Protein AF-A0A924IEL4-F1 (afdb_monomer_lite)

Foldseek 3Di:
DPPPVVVVVVVVVVVVVVVVVCVVPPDDDDDDDDDDDDDDDDDDDDDDPPDDDDDDDDDDDDDDDDDDDPDPDPPDPVNVVVVLVVLVVVLLVVLCVLLDPVCSVVLVVLVVVLVVQLVVLVVVVVVVCCVVPNPPDDDDCDVVSVVSNVVSLVVSLVVSCVNRPDVSSVVSVVVLVVSQVVCVVVVNNVRHDDD

Structure (mmCIF, N/CA/C/O backbone):
data_AF-A0A924IEL4-F1
#
_entry.id   AF-A0A924IEL4-F1
#
loop_
_atom_site.group_PDB
_atom_site.id
_atom_site.type_symbol
_atom_site.label_atom_id
_atom_site.label_alt_id
_atom_site.label_comp_id
_atom_site.label_asym_id
_atom_site.label_entity_id
_atom_site.label_seq_id
_atom_site.pdbx_PDB_ins_code
_atom_site.Cartn_x
_atom_site.Cartn_y
_atom_site.Cartn_z
_atom_site.occupancy
_atom_site.B_iso_or_equiv
_atom_site.auth_seq_id
_atom_site.auth_comp_id
_atom_site.auth_asym_id
_atom_site.auth_atom_id
_atom_site.pdbx_PDB_model_num
ATOM 1 N N . MET A 1 1 ? -28.650 52.895 16.228 1.00 55.94 1 MET A N 1
ATOM 2 C CA . MET A 1 1 ? -27.963 51.580 16.302 1.00 55.94 1 MET A CA 1
ATOM 3 C C . MET A 1 1 ? -26.711 51.435 15.409 1.00 55.94 1 MET A C 1
ATOM 5 O O . MET A 1 1 ? -26.191 50.336 15.318 1.00 55.94 1 MET A O 1
ATOM 9 N N . LYS A 1 2 ? -26.145 52.497 14.800 1.00 55.94 2 LYS A N 1
ATOM 10 C CA . LYS A 1 2 ? -25.011 52.369 13.846 1.00 55.94 2 LYS A CA 1
ATOM 11 C C . LYS A 1 2 ? -23.597 52.554 14.439 1.00 55.94 2 LYS A C 1
ATOM 13 O O . LYS A 1 2 ? -22.618 52.339 13.743 1.00 55.94 2 LYS A O 1
ATOM 18 N N . LYS A 1 3 ? -23.463 52.913 15.724 1.00 59.25 3 LYS A N 1
ATOM 19 C CA . LYS A 1 3 ? -22.158 53.240 16.346 1.00 59.25 3 LYS A CA 1
ATOM 20 C C . LYS A 1 3 ? -21.390 52.035 16.925 1.00 59.25 3 LYS A C 1
ATOM 22 O O . LYS A 1 3 ? -20.250 52.199 17.332 1.00 59.25 3 LYS A O 1
ATOM 27 N N . LYS A 1 4 ? -21.989 50.833 16.957 1.00 67.56 4 LYS A N 1
ATOM 28 C CA . LYS A 1 4 ? -21.369 49.618 17.535 1.00 67.56 4 LYS A CA 1
ATOM 29 C C . LYS A 1 4 ? -20.690 48.694 16.510 1.00 67.56 4 LYS A C 1
ATOM 31 O O . LYS A 1 4 ? -20.032 47.747 16.913 1.00 67.56 4 LYS A O 1
ATOM 36 N N . VAL A 1 5 ? -20.824 48.966 15.208 1.00 76.44 5 VAL A N 1
ATOM 37 C CA . VAL A 1 5 ? -20.253 48.117 14.138 1.00 76.44 5 VAL A CA 1
ATOM 38 C C . VAL A 1 5 ? -18.801 48.497 13.820 1.00 76.44 5 VAL A C 1
ATOM 40 O O . VAL A 1 5 ? -17.991 47.639 13.482 1.00 76.44 5 VAL A O 1
ATOM 43 N N . LEU A 1 6 ? -18.446 49.772 14.008 1.00 75.31 6 LEU A N 1
ATOM 44 C CA . LEU A 1 6 ? -17.105 50.295 13.747 1.00 75.31 6 LEU A CA 1
ATOM 45 C C . LEU A 1 6 ? -15.973 49.561 14.505 1.00 75.31 6 LEU A C 1
ATOM 47 O O . LEU A 1 6 ? -14.989 49.218 13.854 1.00 75.31 6 LEU A O 1
ATOM 51 N N . PRO A 1 7 ? -16.078 49.243 15.815 1.00 81.50 7 PRO A N 1
ATOM 52 C CA . PRO A 1 7 ? -14.989 48.550 16.512 1.00 81.50 7 PRO A CA 1
ATOM 53 C C . PRO A 1 7 ? -14.772 47.110 16.022 1.00 81.50 7 PRO A C 1
ATOM 55 O O . PRO A 1 7 ? -13.643 46.634 16.024 1.00 81.50 7 PRO A O 1
ATOM 58 N N . ILE A 1 8 ? -15.820 46.426 15.550 1.00 81.31 8 ILE A N 1
ATOM 59 C CA . ILE A 1 8 ? -15.722 45.037 15.069 1.00 81.31 8 ILE A CA 1
ATOM 60 C C . ILE A 1 8 ? -14.938 44.980 13.753 1.00 81.31 8 ILE A C 1
ATOM 62 O O . ILE A 1 8 ? -14.077 44.122 13.574 1.00 81.31 8 ILE A O 1
ATOM 66 N N . ILE A 1 9 ? -15.186 45.935 12.854 1.00 85.00 9 ILE A N 1
ATOM 67 C CA . ILE A 1 9 ? -14.489 46.025 11.567 1.00 85.00 9 ILE A CA 1
ATOM 68 C C . ILE A 1 9 ? -12.989 46.285 11.780 1.00 85.00 9 ILE A C 1
ATOM 70 O O . ILE A 1 9 ? -12.161 45.648 11.133 1.00 85.00 9 ILE A O 1
ATOM 74 N N . VAL A 1 10 ? -12.625 47.148 12.734 1.00 86.50 10 VAL A N 1
ATOM 75 C CA . VAL A 1 10 ? -11.215 47.453 13.045 1.00 86.50 10 VAL A CA 1
ATOM 76 C C . VAL A 1 10 ? -10.459 46.212 13.536 1.00 86.50 10 VAL A C 1
ATOM 78 O O . VAL A 1 10 ? -9.336 45.971 13.096 1.00 86.50 10 VAL A O 1
ATOM 81 N N . VAL A 1 11 ? -11.078 45.381 14.383 1.00 87.06 11 VAL A N 1
ATOM 82 C CA . VAL A 1 11 ? -10.454 44.139 14.877 1.00 87.06 11 VAL A CA 1
ATOM 83 C C . VAL A 1 11 ? -10.214 43.140 13.740 1.00 87.06 11 VAL A C 1
ATOM 85 O O . VAL A 1 11 ? -9.149 42.524 13.676 1.00 87.06 11 VAL A O 1
ATOM 88 N N . ILE A 1 12 ? -11.155 43.028 12.797 1.00 87.44 12 ILE A N 1
ATOM 89 C CA . ILE A 1 12 ? -11.004 42.154 11.626 1.00 87.44 12 ILE A CA 1
ATOM 90 C C . ILE A 1 12 ? -9.828 42.625 10.759 1.00 87.44 12 ILE A C 1
ATOM 92 O O . ILE A 1 12 ? -8.949 41.821 10.449 1.00 87.44 12 ILE A O 1
ATOM 96 N N . PHE A 1 13 ? -9.737 43.921 10.443 1.00 87.88 13 PHE A N 1
ATOM 97 C CA . PHE A 1 13 ? -8.623 44.451 9.647 1.00 87.88 13 PHE A CA 1
ATOM 98 C C . PHE A 1 13 ? -7.262 44.287 10.337 1.00 87.88 13 PHE A C 1
ATOM 100 O O . PHE A 1 13 ? -6.288 43.941 9.669 1.00 87.88 13 PHE A O 1
ATOM 107 N N . MET A 1 14 ? -7.188 44.444 11.663 1.00 88.38 14 MET A N 1
ATOM 108 C CA . MET A 1 14 ? -5.947 44.202 12.410 1.00 88.38 14 MET A CA 1
ATOM 109 C C . MET A 1 14 ? -5.525 42.726 12.374 1.00 88.38 14 MET A C 1
ATOM 111 O O . MET A 1 14 ? -4.344 42.432 12.196 1.00 88.38 14 MET A O 1
ATOM 115 N N . SER A 1 15 ? -6.477 41.790 12.469 1.00 84.19 15 SER A N 1
ATOM 116 C CA . SER A 1 15 ? -6.177 40.351 12.405 1.00 84.19 15 SER A CA 1
ATOM 117 C C . SER A 1 15 ? -5.676 39.904 11.025 1.00 84.19 1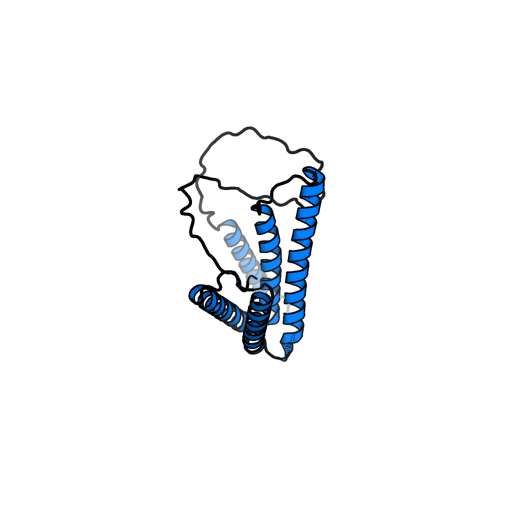5 SER A C 1
ATOM 119 O O . SER A 1 15 ? -4.701 39.155 10.931 1.00 84.19 15 SER A O 1
ATOM 121 N N . VAL A 1 16 ? -6.280 40.422 9.950 1.00 87.56 16 VAL A N 1
ATOM 122 C CA . VAL A 1 16 ? -5.866 40.134 8.569 1.00 87.56 16 VAL A CA 1
ATOM 123 C C . VAL A 1 16 ? -4.510 40.775 8.268 1.00 87.56 16 VAL A C 1
ATOM 125 O O . VAL A 1 16 ? -3.638 40.121 7.697 1.00 87.56 16 VAL A O 1
ATOM 128 N N . GLY A 1 17 ? -4.292 42.017 8.714 1.00 87.88 17 GLY A N 1
ATOM 129 C CA . GLY A 1 17 ? -3.010 42.709 8.564 1.00 87.88 17 GLY A CA 1
ATOM 130 C C . GLY A 1 17 ? -1.859 41.974 9.255 1.00 87.88 17 GLY A C 1
ATOM 131 O O . GLY A 1 17 ? -0.802 41.791 8.653 1.00 87.88 17 GLY A O 1
ATOM 132 N N . TRP A 1 18 ? -2.080 41.469 10.474 1.00 87.94 18 TRP A N 1
ATOM 133 C CA . TRP A 1 18 ? -1.088 40.664 11.195 1.00 87.94 18 TRP A CA 1
ATOM 134 C C . TRP A 1 18 ? -0.749 39.362 10.460 1.00 87.94 18 TRP A C 1
ATOM 136 O O . TRP A 1 18 ? 0.416 38.968 10.384 1.00 87.94 18 TRP A O 1
ATOM 146 N N . PHE A 1 19 ? -1.755 38.694 9.888 1.00 86.81 19 PHE A N 1
ATOM 147 C CA . PHE A 1 19 ? -1.552 37.448 9.150 1.00 86.81 19 PHE A CA 1
ATOM 148 C C . PHE A 1 19 ? -0.729 37.664 7.870 1.00 86.81 19 PHE A C 1
ATOM 150 O O . PHE A 1 19 ? 0.206 36.906 7.608 1.00 86.81 19 PHE A O 1
ATOM 157 N N . ILE A 1 20 ? -1.009 38.736 7.118 1.00 86.94 20 ILE A N 1
ATOM 158 C CA . ILE A 1 20 ? -0.241 39.119 5.920 1.00 86.94 20 ILE A CA 1
ATOM 159 C C . ILE A 1 20 ? 1.187 39.531 6.297 1.00 86.94 20 ILE A C 1
ATOM 161 O O . ILE A 1 20 ? 2.141 39.087 5.660 1.00 86.94 20 ILE A O 1
ATOM 165 N N . TYR A 1 21 ? 1.356 40.324 7.360 1.00 88.75 21 TYR A N 1
ATOM 166 C CA . TYR A 1 21 ? 2.676 40.714 7.855 1.00 88.75 21 TYR A CA 1
ATOM 167 C C . TYR A 1 21 ? 3.530 39.490 8.201 1.00 88.75 21 TYR A C 1
ATOM 169 O O . TYR A 1 21 ? 4.686 39.410 7.782 1.00 88.75 21 TYR A O 1
ATOM 177 N N . ARG A 1 22 ? 2.944 38.500 8.892 1.00 82.06 22 ARG A N 1
ATOM 178 C CA . ARG A 1 22 ? 3.636 37.253 9.235 1.00 82.06 22 ARG A CA 1
ATOM 179 C C . ARG A 1 22 ? 3.982 36.428 7.998 1.00 82.06 22 ARG A C 1
ATOM 181 O O . ARG A 1 22 ? 5.072 35.877 7.960 1.00 82.06 22 ARG A O 1
ATOM 188 N N . ALA A 1 23 ? 3.099 36.359 7.002 1.00 76.50 23 ALA A N 1
ATOM 189 C CA . ALA A 1 23 ? 3.367 35.644 5.754 1.00 76.50 23 ALA A CA 1
ATOM 190 C C . ALA A 1 23 ? 4.514 36.277 4.944 1.00 76.50 23 ALA A C 1
ATOM 192 O O . ALA A 1 23 ? 5.274 35.556 4.306 1.00 76.50 23 ALA A O 1
ATOM 193 N N . LEU A 1 24 ? 4.665 37.604 5.003 1.00 80.94 24 LEU A N 1
ATOM 194 C CA . LEU A 1 24 ? 5.725 38.336 4.300 1.00 80.94 24 LEU A CA 1
ATOM 195 C C . LEU A 1 24 ? 7.068 38.362 5.049 1.00 80.94 24 LEU A C 1
ATOM 197 O O . LEU A 1 24 ? 8.098 38.552 4.413 1.00 80.94 24 LEU A O 1
ATOM 201 N N . HIS A 1 25 ? 7.071 38.177 6.374 1.00 74.12 25 HIS A N 1
ATOM 202 C CA . HIS A 1 25 ? 8.277 38.265 7.213 1.00 74.12 25 HIS A CA 1
ATOM 203 C C . HIS A 1 25 ? 8.712 36.920 7.811 1.00 74.12 25 HIS A C 1
ATOM 205 O O . HIS A 1 25 ? 9.452 36.905 8.795 1.00 74.12 25 HIS A O 1
ATOM 211 N N . VAL A 1 26 ? 8.285 35.781 7.247 1.00 61.81 26 VAL A N 1
ATOM 212 C CA . VAL A 1 26 ? 8.943 34.503 7.561 1.00 61.81 26 VAL A CA 1
ATOM 213 C C . VAL A 1 26 ? 10.358 34.565 6.974 1.00 61.81 26 VAL A C 1
ATOM 215 O O . VAL A 1 26 ? 10.483 34.681 5.755 1.00 61.81 26 VAL A O 1
ATOM 218 N N . PRO A 1 27 ? 11.427 34.521 7.790 1.00 48.44 27 PRO A N 1
ATOM 219 C CA . PRO A 1 27 ? 12.784 34.523 7.270 1.00 48.44 27 PRO A CA 1
ATOM 220 C C . PRO A 1 27 ? 13.011 33.233 6.486 1.00 48.44 27 PRO A C 1
ATOM 222 O O . PRO A 1 27 ? 12.998 32.136 7.044 1.00 48.44 27 PRO A O 1
ATOM 225 N N . THR A 1 28 ? 13.199 33.374 5.178 1.00 49.91 28 THR A N 1
ATOM 226 C CA . THR A 1 28 ? 13.689 32.307 4.313 1.00 49.91 28 THR A CA 1
ATOM 227 C C . THR A 1 28 ? 15.111 31.988 4.756 1.00 49.91 28 THR A C 1
ATOM 229 O O . THR A 1 28 ? 16.041 32.762 4.523 1.00 49.91 28 THR A O 1
ATOM 232 N N . GLU A 1 29 ? 15.269 30.875 5.461 1.00 42.22 29 GLU A N 1
ATOM 233 C CA . GLU A 1 29 ? 16.570 30.321 5.800 1.00 42.22 29 GLU A CA 1
ATOM 234 C C . GLU A 1 29 ? 17.313 30.035 4.488 1.00 42.22 29 GLU A C 1
ATOM 236 O O . GLU A 1 29 ? 16.869 29.249 3.648 1.00 42.22 29 GLU A O 1
ATOM 241 N N . LYS A 1 30 ? 18.396 30.784 4.260 1.00 37.50 30 LYS A N 1
ATOM 242 C CA . LYS A 1 30 ? 19.236 30.674 3.070 1.00 37.50 30 LYS A CA 1
ATOM 243 C C . LYS A 1 30 ? 19.946 29.325 3.095 1.00 37.50 30 LYS A C 1
ATOM 245 O O . LYS A 1 30 ? 20.868 29.138 3.885 1.00 37.50 30 LYS A O 1
ATOM 250 N N . VAL A 1 31 ? 19.568 28.423 2.195 1.00 34.94 31 VAL A N 1
ATOM 251 C CA . VAL A 1 31 ? 20.437 27.309 1.809 1.00 34.94 31 VAL A CA 1
ATOM 252 C C . VAL A 1 31 ? 21.349 27.805 0.692 1.00 34.94 31 VAL A C 1
ATOM 254 O O . VAL A 1 31 ? 20.903 28.374 -0.301 1.00 34.94 31 VAL A O 1
ATOM 257 N N . VAL A 1 32 ? 22.638 27.654 0.959 1.00 32.59 32 VAL A N 1
ATOM 258 C CA . VAL A 1 32 ? 23.802 28.154 0.231 1.00 32.59 32 VAL A CA 1
ATOM 259 C C . VAL A 1 32 ? 23.862 27.604 -1.199 1.00 32.59 32 VAL A C 1
ATOM 261 O O . VAL A 1 32 ? 23.758 26.399 -1.412 1.00 32.59 32 VAL A O 1
ATOM 264 N N . GLU A 1 33 ? 24.062 28.511 -2.159 1.00 39.19 33 GLU A N 1
ATOM 265 C CA . GLU A 1 33 ? 24.515 28.227 -3.523 1.00 39.19 33 GLU A CA 1
ATOM 266 C C . GLU A 1 33 ? 25.881 27.532 -3.501 1.00 39.19 33 GLU A C 1
ATOM 268 O O . GLU A 1 33 ? 26.811 27.966 -2.821 1.00 39.19 33 GLU A O 1
ATOM 273 N N . THR A 1 34 ? 26.045 26.491 -4.311 1.00 28.39 34 THR A N 1
ATOM 274 C CA . THR A 1 34 ? 27.363 26.150 -4.845 1.00 28.39 34 THR A CA 1
ATOM 275 C C . THR A 1 34 ? 27.237 25.994 -6.350 1.00 28.39 34 THR A C 1
ATOM 277 O O . THR A 1 34 ? 26.428 25.224 -6.862 1.00 28.39 34 THR A O 1
ATOM 280 N N . ASP A 1 35 ? 28.022 26.837 -6.998 1.00 34.62 35 ASP A N 1
ATOM 281 C CA . ASP A 1 35 ? 28.204 27.089 -8.414 1.00 34.62 35 ASP A CA 1
ATOM 282 C C . ASP A 1 35 ? 28.683 25.838 -9.172 1.00 34.62 35 ASP A C 1
ATOM 284 O O . ASP A 1 35 ? 29.555 25.120 -8.676 1.00 34.62 35 ASP A O 1
ATOM 288 N N . SER A 1 36 ? 28.144 25.584 -10.369 1.00 31.62 36 SER A N 1
ATOM 289 C CA . SER A 1 36 ? 28.873 24.963 -11.489 1.00 31.62 36 SER A CA 1
ATOM 290 C C . SER A 1 36 ? 28.003 24.888 -12.740 1.00 31.62 36 SER A C 1
ATOM 292 O O . SER A 1 36 ? 27.108 24.055 -12.890 1.00 31.62 36 SER A O 1
ATOM 294 N N . ASP A 1 37 ? 28.342 25.799 -13.638 1.00 39.97 37 ASP A N 1
ATOM 295 C CA . ASP A 1 37 ? 28.128 25.823 -15.076 1.00 39.97 37 ASP A CA 1
ATOM 296 C C . ASP A 1 37 ? 27.979 24.425 -15.724 1.00 39.97 37 ASP A C 1
ATOM 298 O O . ASP A 1 37 ? 28.875 23.579 -15.672 1.00 39.97 37 ASP A O 1
ATOM 302 N N . SER A 1 38 ? 26.838 24.172 -16.372 1.00 30.62 38 SER A N 1
ATOM 303 C CA . SER A 1 38 ? 26.634 22.996 -17.224 1.00 30.62 38 SER A CA 1
ATOM 304 C C . SER A 1 38 ? 25.579 23.286 -18.290 1.00 30.62 38 SER A C 1
ATOM 306 O O . SER A 1 38 ? 24.381 23.406 -18.030 1.00 30.62 38 SER A O 1
ATOM 308 N N . LYS A 1 39 ? 26.074 23.361 -19.522 1.00 30.38 39 LYS A N 1
ATOM 309 C CA . LYS A 1 39 ? 25.377 23.577 -20.790 1.00 30.38 39 LYS A CA 1
ATOM 310 C C . LYS A 1 39 ? 24.069 22.776 -20.902 1.00 30.38 39 LYS A C 1
ATOM 312 O O . LYS A 1 39 ? 24.060 21.548 -20.869 1.00 30.38 39 LYS A O 1
ATOM 317 N N . VAL A 1 40 ? 22.977 23.512 -21.096 1.00 26.61 40 VAL A N 1
ATOM 318 C CA . VAL A 1 40 ? 21.610 23.026 -21.328 1.00 26.61 40 VAL A CA 1
ATOM 319 C C . VAL A 1 40 ? 21.563 22.099 -22.548 1.00 26.61 40 VAL A C 1
ATOM 321 O O . VAL A 1 40 ? 21.834 22.529 -23.669 1.00 26.61 40 VAL A O 1
ATOM 324 N N . ILE A 1 41 ? 21.172 20.839 -22.341 1.00 33.28 41 ILE A N 1
ATOM 325 C CA . ILE A 1 41 ? 20.698 19.950 -23.409 1.00 33.28 41 ILE A CA 1
ATOM 326 C C . ILE A 1 41 ? 19.170 19.996 -23.380 1.00 33.28 41 ILE A C 1
ATOM 328 O O . ILE A 1 41 ? 18.526 19.450 -22.485 1.00 33.28 41 ILE A O 1
ATOM 332 N N . THR A 1 42 ? 18.586 20.689 -24.353 1.00 28.45 42 THR A N 1
ATOM 333 C CA . THR A 1 42 ? 17.142 20.741 -24.594 1.00 28.45 42 THR A CA 1
ATOM 334 C C . THR A 1 42 ? 16.644 19.367 -25.044 1.00 28.45 42 THR A C 1
ATOM 336 O O . THR A 1 42 ? 17.160 18.800 -26.006 1.00 28.45 42 THR A O 1
ATOM 339 N N . PHE A 1 43 ? 15.635 18.828 -24.356 1.00 34.53 43 PHE A N 1
ATOM 340 C CA . PHE A 1 43 ? 15.017 17.546 -24.701 1.00 34.53 43 PHE A CA 1
ATOM 341 C C . PHE A 1 43 ? 13.943 17.710 -25.788 1.00 34.53 43 PHE A C 1
ATOM 343 O O . PHE A 1 43 ? 13.085 18.590 -25.710 1.00 34.53 43 PHE A O 1
ATOM 350 N N . ASP A 1 44 ? 14.008 16.827 -26.784 1.00 34.66 44 ASP A N 1
ATOM 351 C CA . ASP A 1 44 ? 13.146 16.752 -27.966 1.00 34.66 44 ASP A CA 1
ATOM 352 C C . ASP A 1 44 ? 11.676 16.429 -27.612 1.00 34.66 44 ASP A C 1
ATOM 354 O O . ASP A 1 44 ? 11.371 15.650 -26.703 1.00 34.66 44 ASP A O 1
ATOM 358 N N . SER A 1 45 ? 10.736 17.039 -28.336 1.00 36.66 45 SER A N 1
ATOM 359 C CA . SER A 1 45 ? 9.333 17.241 -27.942 1.00 36.66 45 SER A CA 1
ATOM 360 C C . SER A 1 45 ? 8.405 16.034 -28.165 1.00 36.66 45 SER A C 1
ATOM 362 O O . SER A 1 45 ? 7.193 16.210 -28.315 1.00 36.66 45 SER A O 1
ATOM 364 N N . LYS A 1 46 ? 8.933 14.808 -28.226 1.00 43.12 46 LYS A N 1
ATOM 365 C CA . LYS A 1 46 ? 8.185 13.613 -28.668 1.00 43.12 46 LYS A CA 1
ATOM 366 C C . LYS A 1 46 ? 8.015 12.531 -27.592 1.00 43.12 46 LYS A C 1
ATOM 368 O O . LYS A 1 46 ? 8.023 11.345 -27.904 1.00 43.12 46 LYS A O 1
ATOM 373 N N . LEU A 1 47 ? 7.833 12.917 -26.329 1.00 43.81 47 LEU A N 1
ATOM 374 C CA . LEU A 1 47 ? 7.376 12.000 -25.275 1.00 43.81 47 LEU A CA 1
ATOM 375 C C . LEU A 1 47 ? 5.852 12.096 -25.085 1.00 43.81 47 LEU A C 1
ATOM 377 O O . LEU A 1 47 ? 5.318 13.209 -25.060 1.00 43.81 47 LEU A O 1
ATOM 381 N N . PRO A 1 48 ? 5.141 10.964 -24.915 1.00 44.38 48 PRO A N 1
ATOM 382 C CA . PRO A 1 48 ? 3.716 10.974 -24.617 1.00 44.38 48 PRO A CA 1
ATOM 383 C C . PRO A 1 48 ? 3.426 11.627 -23.245 1.00 44.38 48 PRO A C 1
ATOM 385 O O . PRO A 1 48 ? 4.257 11.553 -22.336 1.00 44.38 48 PRO A O 1
ATOM 388 N N . PRO A 1 49 ? 2.249 12.258 -23.059 1.00 42.38 49 PRO A N 1
ATOM 389 C CA . PRO A 1 49 ? 1.961 13.141 -21.917 1.00 42.38 49 PRO A CA 1
ATOM 390 C C . PRO A 1 49 ? 2.013 12.510 -20.510 1.00 42.38 49 PRO A C 1
ATOM 392 O O . PRO A 1 49 ? 2.010 13.245 -19.528 1.00 42.38 49 PRO A O 1
ATOM 395 N N . SER A 1 50 ? 2.068 11.180 -20.379 1.00 45.12 50 SER A N 1
ATOM 396 C CA . SER A 1 50 ? 1.968 10.445 -19.104 1.00 45.12 50 SER A CA 1
ATOM 397 C C . SER A 1 50 ? 3.284 10.281 -18.322 1.00 45.12 50 SER A C 1
ATOM 399 O O . SER A 1 50 ? 3.309 9.572 -17.317 1.00 45.12 50 SER A O 1
ATOM 401 N N . LEU A 1 51 ? 4.379 10.920 -18.753 1.00 41.75 51 LEU A N 1
ATOM 402 C CA . LEU A 1 51 ? 5.726 10.729 -18.183 1.00 41.75 51 LEU A CA 1
ATOM 403 C C . LEU A 1 51 ? 6.498 12.034 -17.904 1.00 41.75 51 LEU A C 1
ATOM 405 O O . LEU A 1 51 ? 7.725 12.039 -17.891 1.00 41.75 51 LEU A O 1
ATOM 409 N N . LYS A 1 52 ? 5.819 13.161 -17.660 1.00 37.25 52 LYS A N 1
ATOM 410 C CA . LYS A 1 52 ? 6.502 14.404 -17.258 1.00 37.25 52 LYS A CA 1
ATOM 411 C C . LYS A 1 52 ? 6.395 14.645 -15.757 1.00 37.25 52 LYS A C 1
ATOM 413 O O . LYS A 1 52 ? 5.438 15.293 -15.354 1.00 37.25 52 LYS A O 1
ATOM 418 N N . ILE A 1 53 ? 7.371 14.217 -14.950 1.00 42.91 53 ILE A N 1
ATOM 419 C CA . ILE A 1 53 ? 7.643 14.862 -13.649 1.00 42.91 53 ILE A CA 1
ATOM 420 C C . ILE A 1 53 ? 9.153 14.922 -13.376 1.00 42.91 53 ILE A C 1
ATOM 422 O O . ILE A 1 53 ? 9.873 13.933 -13.480 1.00 42.91 53 ILE A O 1
ATOM 426 N N . ASN A 1 54 ? 9.574 16.139 -13.029 1.00 37.47 54 ASN A N 1
ATOM 427 C CA . ASN A 1 54 ? 10.910 16.589 -12.660 1.00 37.47 54 ASN A CA 1
ATOM 428 C C . ASN A 1 54 ? 11.483 15.807 -11.468 1.00 37.47 54 ASN A C 1
ATOM 430 O O . ASN A 1 54 ? 10.805 15.652 -10.455 1.00 37.47 54 ASN A O 1
ATOM 434 N N . THR A 1 55 ? 12.752 15.407 -11.555 1.00 36.66 55 THR A N 1
ATOM 435 C CA . THR A 1 55 ? 13.527 14.888 -10.417 1.00 36.66 55 THR A CA 1
ATOM 436 C C . THR A 1 55 ? 14.907 15.553 -10.411 1.00 36.66 55 THR A C 1
ATOM 438 O O . THR A 1 55 ? 15.541 15.585 -11.466 1.00 36.66 55 THR A O 1
ATOM 441 N N . PRO A 1 56 ? 15.411 16.059 -9.271 1.00 35.53 56 PRO A N 1
ATOM 442 C CA . PRO A 1 56 ? 16.844 16.220 -9.057 1.00 35.53 56 PRO A CA 1
ATOM 443 C C . PRO A 1 56 ? 17.458 14.849 -8.734 1.00 35.53 56 PRO A C 1
ATOM 445 O O . PRO A 1 56 ? 17.032 14.177 -7.796 1.00 35.53 56 PRO A O 1
ATOM 448 N N . ALA A 1 57 ? 18.435 14.421 -9.534 1.00 39.53 57 ALA A N 1
ATOM 449 C CA . ALA A 1 57 ? 19.132 13.149 -9.376 1.00 39.53 57 ALA A CA 1
ATOM 450 C C . ALA A 1 57 ? 20.457 13.325 -8.615 1.00 39.53 57 ALA A C 1
ATOM 452 O O . ALA A 1 57 ? 21.214 14.255 -8.880 1.00 39.53 57 ALA A O 1
ATOM 453 N N . SER A 1 58 ? 20.744 12.383 -7.716 1.00 34.09 58 SER A N 1
ATOM 454 C CA . SER A 1 58 ? 22.076 12.109 -7.169 1.00 34.09 58 SER A CA 1
ATOM 455 C C . SER A 1 58 ? 22.539 10.740 -7.682 1.00 34.09 58 SER A C 1
ATOM 457 O O . SER A 1 58 ? 21.727 9.833 -7.863 1.00 34.09 58 SER A O 1
ATOM 459 N N . SER A 1 59 ? 23.833 10.614 -7.965 1.00 41.47 59 SER A N 1
ATOM 460 C CA . SER A 1 59 ? 24.518 9.462 -8.573 1.00 41.47 59 SER A CA 1
ATOM 461 C C . SER A 1 59 ? 26.009 9.505 -8.131 1.00 41.47 59 SER A C 1
ATOM 463 O O . SER A 1 59 ? 26.415 10.523 -7.572 1.00 41.47 59 SER A O 1
ATOM 465 N N . PRO A 1 60 ? 26.901 8.547 -8.471 1.00 55.47 60 PRO A N 1
ATOM 466 C CA . PRO A 1 60 ? 27.032 7.150 -7.999 1.00 55.47 60 PRO A CA 1
ATOM 467 C C . PRO A 1 60 ? 28.495 6.785 -7.591 1.00 55.47 60 PRO A C 1
ATOM 469 O O . PRO A 1 60 ? 29.402 7.530 -7.947 1.00 55.47 60 PRO A O 1
ATOM 472 N N . THR A 1 61 ? 28.793 5.630 -6.948 1.00 37.19 61 THR A N 1
ATOM 473 C CA . THR A 1 61 ? 30.118 4.910 -7.033 1.00 37.19 61 THR A CA 1
ATOM 474 C C . THR A 1 61 ? 30.128 3.494 -6.358 1.00 37.19 61 THR A C 1
ATOM 476 O O . THR A 1 61 ? 29.113 3.148 -5.761 1.00 37.19 61 THR A O 1
ATOM 479 N N . PRO A 1 62 ? 31.158 2.603 -6.501 1.00 46.53 62 PRO A N 1
ATOM 480 C CA . PRO A 1 62 ? 31.001 1.290 -7.158 1.00 46.53 62 PRO A CA 1
ATOM 481 C C . PRO A 1 62 ? 31.493 0.015 -6.396 1.00 46.53 62 PRO A C 1
ATOM 483 O O . PRO A 1 62 ? 32.238 0.075 -5.427 1.00 46.53 62 PRO A O 1
ATOM 486 N N . LYS A 1 63 ? 31.074 -1.144 -6.945 1.00 43.03 63 LYS A N 1
ATOM 487 C CA . LYS A 1 63 ? 31.485 -2.576 -6.838 1.00 43.03 63 LYS A CA 1
ATOM 488 C C . LYS A 1 63 ? 32.523 -3.065 -5.795 1.00 43.03 63 LYS A C 1
ATOM 490 O O . LYS A 1 63 ? 33.692 -2.698 -5.845 1.00 43.03 63 LYS A O 1
ATOM 495 N N . ALA A 1 64 ? 32.128 -4.121 -5.066 1.00 35.34 64 ALA A N 1
ATOM 496 C CA . ALA A 1 64 ? 32.983 -5.148 -4.443 1.00 35.34 64 ALA A CA 1
ATOM 497 C C . ALA A 1 64 ? 32.518 -6.568 -4.886 1.00 35.34 64 ALA A C 1
ATOM 499 O O . ALA A 1 64 ? 31.370 -6.700 -5.316 1.00 35.34 64 ALA A O 1
ATOM 500 N N . PRO A 1 65 ? 33.380 -7.608 -4.868 1.00 45.59 65 PRO A N 1
ATOM 501 C CA . PRO A 1 65 ? 33.174 -8.844 -5.627 1.00 45.59 65 PRO A CA 1
ATOM 502 C C . PRO A 1 65 ? 32.216 -9.841 -4.961 1.00 45.59 65 PRO A C 1
ATOM 504 O O . PRO A 1 65 ? 32.242 -10.045 -3.750 1.00 45.59 65 PRO A O 1
ATOM 507 N N . GLU A 1 66 ? 31.400 -10.485 -5.798 1.00 44.28 66 GLU A N 1
ATOM 508 C CA . GLU A 1 66 ? 30.384 -11.477 -5.443 1.00 44.28 66 GLU A CA 1
ATOM 509 C C . GLU A 1 66 ? 30.992 -12.788 -4.923 1.00 44.28 66 GLU A C 1
ATOM 511 O O . GLU A 1 66 ? 31.640 -13.545 -5.652 1.00 44.28 66 GLU A O 1
ATOM 516 N N . GLU A 1 67 ? 30.704 -13.096 -3.662 1.00 36.25 67 GLU A N 1
ATOM 517 C CA . GLU A 1 67 ? 30.896 -14.418 -3.081 1.00 36.25 67 GLU A CA 1
ATOM 518 C C . GLU A 1 67 ? 29.702 -15.304 -3.486 1.00 36.25 67 GLU A C 1
ATOM 520 O O . GLU A 1 67 ? 28.566 -15.096 -3.053 1.00 36.25 67 GLU A O 1
ATOM 525 N N . LYS A 1 68 ? 29.942 -16.285 -4.367 1.00 42.72 68 LYS A N 1
ATOM 526 C CA . LYS A 1 68 ? 28.929 -17.251 -4.823 1.00 42.72 68 LYS A CA 1
ATOM 527 C C . LYS A 1 68 ? 28.477 -18.147 -3.666 1.00 42.72 68 LYS A C 1
ATOM 529 O O . LYS A 1 68 ? 28.985 -19.254 -3.490 1.00 42.72 68 LYS A O 1
ATOM 534 N N . LYS A 1 69 ? 27.472 -17.704 -2.912 1.00 36.34 69 LYS A N 1
ATOM 535 C CA . LYS A 1 69 ? 26.710 -18.578 -2.016 1.00 36.34 69 L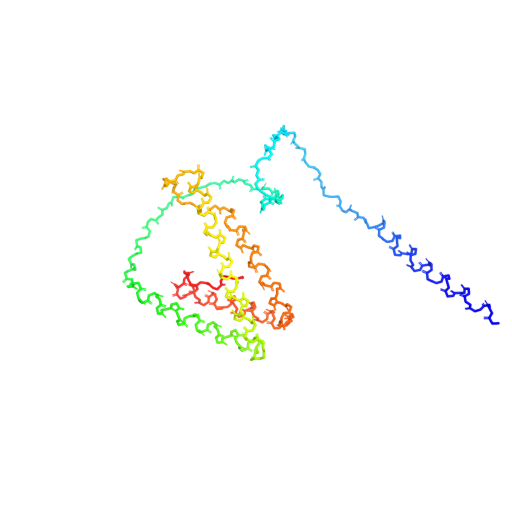YS A CA 1
ATOM 536 C C . LYS A 1 69 ? 25.770 -19.444 -2.847 1.00 36.34 69 LYS A C 1
ATOM 538 O O . LYS A 1 69 ? 24.812 -18.990 -3.464 1.00 36.34 69 LYS A O 1
ATOM 543 N N . ASN A 1 70 ? 26.122 -20.720 -2.892 1.00 38.31 70 ASN A N 1
ATOM 544 C CA . ASN A 1 70 ? 25.407 -21.786 -3.569 1.00 38.31 70 ASN A CA 1
ATOM 545 C C . ASN A 1 70 ? 24.134 -22.128 -2.768 1.00 38.31 70 ASN A C 1
ATOM 547 O O . ASN A 1 70 ? 24.145 -23.031 -1.933 1.00 38.31 70 ASN A O 1
ATOM 551 N N . TYR A 1 71 ? 23.045 -21.384 -2.975 1.00 37.25 71 TYR A N 1
ATOM 552 C CA . TYR A 1 71 ? 21.742 -21.713 -2.394 1.00 37.25 71 TYR A CA 1
ATOM 553 C C . TYR A 1 71 ? 21.078 -22.814 -3.226 1.00 37.25 71 TYR A C 1
ATOM 555 O O . TYR A 1 71 ? 20.362 -22.559 -4.192 1.00 37.25 71 TYR A O 1
ATOM 563 N N . ARG A 1 72 ? 21.309 -24.075 -2.846 1.00 44.88 72 ARG A N 1
ATOM 564 C CA . ARG A 1 72 ? 20.391 -25.159 -3.208 1.00 44.88 72 ARG A CA 1
ATOM 565 C C . ARG A 1 72 ? 19.141 -25.028 -2.342 1.00 44.88 72 ARG A C 1
ATOM 567 O O . ARG A 1 72 ? 19.098 -25.574 -1.248 1.00 44.88 72 ARG A O 1
ATOM 574 N N . ILE A 1 73 ? 18.121 -24.356 -2.860 1.00 43.69 73 ILE A N 1
ATOM 575 C CA . ILE A 1 73 ? 16.744 -24.518 -2.392 1.00 43.69 73 ILE A CA 1
ATOM 576 C C . ILE A 1 73 ? 15.963 -25.063 -3.588 1.00 43.69 73 ILE A C 1
ATOM 578 O O . ILE A 1 73 ? 15.515 -24.317 -4.452 1.00 43.69 73 ILE A O 1
ATOM 582 N N . ARG A 1 74 ? 15.878 -26.395 -3.698 1.00 45.28 74 ARG A N 1
ATOM 583 C CA . ARG A 1 74 ? 14.837 -27.047 -4.508 1.00 45.28 74 ARG A CA 1
ATOM 584 C C . ARG A 1 74 ? 13.614 -27.206 -3.610 1.00 45.28 74 ARG A C 1
ATOM 586 O O . ARG A 1 74 ? 13.266 -28.318 -3.241 1.00 45.28 74 ARG A O 1
ATOM 593 N N . GLU A 1 75 ? 13.018 -26.089 -3.222 1.00 53.94 75 GLU A N 1
ATOM 594 C CA . GLU A 1 75 ? 11.592 -26.105 -2.913 1.00 53.94 75 GLU A CA 1
ATOM 595 C C . GLU A 1 75 ? 10.881 -26.322 -4.246 1.00 53.94 75 GLU A C 1
ATOM 597 O O . GLU A 1 75 ? 11.241 -25.732 -5.274 1.00 53.94 75 GLU A O 1
ATOM 602 N N . THR A 1 76 ? 9.929 -27.241 -4.266 1.00 60.09 76 THR A N 1
ATOM 603 C CA . THR A 1 76 ? 9.060 -27.372 -5.432 1.00 60.09 76 THR A CA 1
ATOM 604 C C . THR A 1 76 ? 8.210 -26.102 -5.534 1.00 60.09 76 THR A C 1
ATOM 606 O O . THR A 1 76 ? 7.867 -25.496 -4.521 1.00 60.09 76 THR A O 1
ATOM 609 N N . LYS A 1 77 ? 7.901 -25.639 -6.755 1.00 63.62 77 LYS A N 1
ATOM 610 C CA . LYS A 1 77 ? 7.118 -24.401 -6.958 1.00 63.62 77 LYS A CA 1
ATOM 611 C C . LYS A 1 77 ? 5.820 -24.407 -6.140 1.00 63.62 77 LYS A C 1
ATOM 613 O O . LYS A 1 77 ? 5.428 -23.372 -5.618 1.00 63.62 77 LYS A O 1
ATOM 618 N N . ASP A 1 78 ? 5.213 -25.579 -5.991 1.00 68.31 78 ASP A N 1
ATOM 619 C CA . ASP A 1 78 ? 3.960 -25.782 -5.268 1.00 68.31 78 ASP A CA 1
ATOM 620 C C . ASP A 1 78 ? 4.103 -25.508 -3.758 1.00 68.31 78 ASP A C 1
ATOM 622 O O . ASP A 1 78 ? 3.256 -24.833 -3.175 1.00 68.31 78 ASP A O 1
ATOM 626 N N . GLU A 1 79 ? 5.218 -25.908 -3.136 1.00 70.12 79 GLU A N 1
ATOM 627 C CA . GLU A 1 79 ? 5.511 -25.603 -1.724 1.00 70.12 79 GLU A CA 1
ATOM 628 C C . GLU A 1 79 ? 5.690 -24.094 -1.483 1.00 70.12 79 GLU A C 1
ATOM 630 O O . GLU A 1 79 ? 5.298 -23.577 -0.433 1.00 70.12 79 GLU A O 1
ATOM 635 N N . GLN A 1 80 ? 6.232 -23.366 -2.465 1.00 70.31 80 GLN A N 1
ATOM 636 C CA . GLN A 1 80 ? 6.400 -21.910 -2.387 1.00 70.31 80 GLN A CA 1
ATOM 637 C C . GLN A 1 80 ? 5.063 -21.169 -2.490 1.00 70.31 80 GLN A C 1
ATOM 639 O O . GLN A 1 80 ? 4.845 -20.201 -1.757 1.00 70.31 80 GLN A O 1
ATOM 644 N N . PHE A 1 81 ? 4.152 -21.642 -3.347 1.00 75.88 81 PHE A N 1
ATOM 645 C CA . PHE A 1 81 ? 2.801 -21.087 -3.450 1.00 75.88 81 PHE A CA 1
ATOM 646 C C . PHE A 1 81 ? 1.988 -21.338 -2.179 1.00 75.88 81 PHE A C 1
ATOM 648 O O . PHE A 1 81 ? 1.409 -20.400 -1.638 1.00 75.88 81 PHE A O 1
ATOM 655 N N . GLU A 1 82 ? 2.021 -22.552 -1.622 1.00 83.31 82 GLU A N 1
ATOM 656 C CA . GLU A 1 82 ? 1.341 -22.825 -0.352 1.00 83.31 82 GLU A CA 1
ATOM 657 C C . GLU A 1 82 ? 1.891 -21.984 0.806 1.00 83.31 82 GLU A C 1
ATOM 659 O O . GLU A 1 82 ? 1.140 -21.529 1.676 1.00 83.31 82 GLU A O 1
ATOM 664 N N . ALA A 1 83 ? 3.213 -21.799 0.859 1.00 80.62 83 ALA A N 1
ATOM 665 C CA . ALA A 1 83 ? 3.841 -20.954 1.864 1.00 80.62 83 ALA A CA 1
ATOM 666 C C . ALA A 1 83 ? 3.397 -19.491 1.719 1.00 80.62 83 ALA A C 1
ATOM 668 O O . ALA A 1 83 ? 3.125 -18.845 2.733 1.00 80.62 83 ALA A O 1
ATOM 669 N N . PHE A 1 84 ? 3.286 -18.991 0.487 1.00 83.25 84 PHE A N 1
ATOM 670 C CA . PHE A 1 84 ? 2.770 -17.656 0.203 1.00 83.25 84 PHE A CA 1
ATOM 671 C C . PHE A 1 84 ? 1.307 -17.510 0.635 1.00 83.25 84 PHE A C 1
ATOM 673 O O . PHE A 1 84 ? 0.997 -16.595 1.393 1.00 83.25 84 PHE A O 1
ATOM 680 N N . ASP A 1 85 ? 0.431 -18.441 0.257 1.00 86.12 85 ASP A N 1
ATOM 681 C CA . ASP A 1 85 ? -0.999 -18.386 0.588 1.00 86.12 85 ASP A CA 1
ATOM 682 C C . ASP A 1 85 ? -1.247 -18.406 2.101 1.00 86.12 85 ASP A C 1
ATOM 684 O O . ASP A 1 85 ? -2.096 -17.672 2.621 1.00 86.12 85 ASP A O 1
ATOM 688 N N . LYS A 1 86 ? -0.475 -19.214 2.841 1.00 88.19 86 LYS A N 1
ATOM 689 C CA . LYS A 1 86 ? -0.522 -19.247 4.312 1.00 88.19 86 LYS A CA 1
ATOM 690 C C . LYS A 1 86 ? -0.106 -17.905 4.912 1.00 88.19 86 LYS A C 1
ATOM 692 O O . LYS A 1 86 ? -0.742 -17.437 5.858 1.00 88.19 86 LYS A O 1
ATOM 697 N N . LEU A 1 87 ? 0.943 -17.284 4.375 1.00 87.50 87 LEU A N 1
ATOM 698 C CA . LEU A 1 87 ? 1.420 -15.983 4.840 1.00 87.50 87 LEU A CA 1
ATOM 699 C C . LEU A 1 87 ? 0.451 -14.859 4.494 1.00 87.50 87 LEU A C 1
ATOM 701 O O . LEU A 1 87 ? 0.175 -14.025 5.356 1.00 87.50 87 LEU A O 1
ATOM 705 N N . ASP A 1 88 ? -0.115 -14.867 3.290 1.00 89.69 88 ASP A N 1
ATOM 706 C CA . ASP A 1 88 ? -1.101 -13.871 2.893 1.00 89.69 88 ASP A CA 1
ATOM 707 C C . ASP A 1 88 ? -2.360 -13.987 3.751 1.00 89.69 88 ASP A C 1
ATOM 709 O O . ASP A 1 88 ? -2.843 -12.998 4.296 1.00 89.69 88 ASP A O 1
ATOM 713 N N . SER A 1 89 ? -2.829 -15.210 3.999 1.00 92.25 89 SER A N 1
ATOM 714 C CA . SER A 1 89 ? -3.957 -15.461 4.901 1.00 92.25 89 SER A CA 1
ATOM 715 C C . SER A 1 89 ? -3.677 -14.969 6.328 1.00 92.25 89 SER A C 1
ATOM 717 O O . SER A 1 89 ? -4.533 -14.331 6.947 1.00 92.25 89 SER A O 1
ATOM 719 N N . ALA A 1 90 ? -2.470 -15.213 6.851 1.00 92.38 90 ALA A N 1
ATOM 720 C CA . ALA A 1 90 ? -2.060 -14.736 8.171 1.00 92.38 90 ALA A CA 1
ATOM 721 C C . ALA A 1 90 ? -2.003 -13.201 8.240 1.00 92.38 90 ALA A C 1
ATOM 723 O O . ALA A 1 90 ? -2.452 -12.598 9.222 1.00 92.38 90 ALA A O 1
ATOM 724 N N . TRP A 1 91 ? -1.492 -12.560 7.189 1.00 93.88 91 TRP A N 1
ATOM 725 C CA . TRP A 1 91 ? -1.487 -11.108 7.061 1.00 93.88 91 TRP A CA 1
ATOM 726 C C . TRP A 1 91 ? -2.911 -10.544 6.998 1.00 93.88 91 TRP A C 1
ATOM 728 O O . TRP A 1 91 ? -3.254 -9.635 7.754 1.00 93.88 91 TRP A O 1
ATOM 738 N N . LEU A 1 92 ? -3.768 -11.115 6.150 1.00 94.38 92 LEU A N 1
ATOM 739 C CA . LEU A 1 92 ? -5.158 -10.705 5.979 1.00 94.38 92 LEU A CA 1
ATOM 740 C C . LEU A 1 92 ? -5.957 -10.807 7.279 1.00 94.38 92 LEU A C 1
ATOM 742 O O . LEU A 1 92 ? -6.787 -9.931 7.543 1.00 94.38 92 LEU A O 1
ATOM 746 N N . TYR A 1 93 ? -5.680 -11.818 8.105 1.00 94.88 93 TYR A N 1
ATOM 747 C CA . TYR A 1 93 ? -6.255 -11.949 9.440 1.00 94.88 93 TYR A CA 1
ATOM 748 C C . TYR A 1 93 ? -5.833 -10.785 10.355 1.00 94.88 93 TYR A C 1
ATOM 750 O O . TYR A 1 93 ? -6.695 -10.074 10.877 1.00 94.88 93 TYR A O 1
ATOM 758 N N . LYS A 1 94 ? -4.524 -10.514 10.479 1.00 94.56 94 LYS A N 1
ATOM 759 C CA . LYS A 1 94 ? -3.996 -9.388 11.280 1.00 94.56 94 LYS A CA 1
ATOM 760 C C . LYS A 1 94 ? -4.527 -8.039 10.788 1.00 94.56 94 LYS A C 1
ATOM 762 O O . LYS A 1 94 ? -4.916 -7.188 11.586 1.00 94.56 94 LYS A O 1
ATOM 767 N N . ALA A 1 95 ? -4.585 -7.845 9.472 1.00 94.31 95 ALA A N 1
ATOM 768 C CA . ALA A 1 95 ? -5.139 -6.642 8.871 1.00 94.31 95 ALA A CA 1
ATOM 769 C C . ALA A 1 95 ? -6.618 -6.479 9.250 1.00 94.31 95 ALA A C 1
ATOM 771 O O . ALA A 1 95 ? -7.013 -5.407 9.702 1.00 94.31 95 ALA A O 1
ATOM 772 N N . LYS A 1 96 ? -7.430 -7.539 9.158 1.00 96.50 96 LYS A N 1
ATOM 773 C CA . LYS A 1 96 ? -8.857 -7.496 9.514 1.00 96.50 96 LYS A CA 1
ATOM 774 C C . LYS A 1 96 ? -9.097 -7.015 10.944 1.00 96.50 96 LYS A C 1
ATOM 776 O O . LYS A 1 96 ? -9.987 -6.190 11.154 1.00 96.50 96 LYS A O 1
ATOM 781 N N . GLU A 1 97 ? -8.293 -7.473 11.902 1.00 96.69 97 GLU A N 1
ATOM 782 C CA . GLU A 1 97 ? -8.384 -7.047 13.306 1.00 96.69 97 GLU A CA 1
ATOM 783 C C . GLU A 1 97 ? -8.123 -5.544 13.494 1.00 96.69 97 GLU A C 1
ATOM 785 O O . GLU A 1 97 ? -8.723 -4.906 14.359 1.00 96.69 97 GLU A O 1
ATOM 790 N N . ILE A 1 98 ? -7.245 -4.952 12.679 1.00 96.25 98 ILE A N 1
ATOM 791 C CA . ILE A 1 98 ? -6.896 -3.526 12.761 1.00 96.25 98 ILE A CA 1
ATOM 792 C C . ILE A 1 98 ? -7.919 -2.667 12.017 1.00 96.25 98 ILE A C 1
ATOM 794 O O . ILE A 1 98 ? -8.394 -1.657 12.545 1.00 96.25 98 ILE A O 1
ATOM 798 N N . ILE A 1 99 ? -8.249 -3.060 10.784 1.00 95.56 99 ILE A N 1
ATOM 799 C CA . ILE A 1 99 ? -9.164 -2.325 9.908 1.00 95.56 99 ILE A CA 1
ATOM 800 C C . ILE A 1 99 ? -10.565 -2.289 10.536 1.00 95.56 99 ILE A C 1
ATOM 802 O O . ILE A 1 99 ? -11.163 -1.213 10.656 1.00 95.56 99 ILE A O 1
ATOM 806 N N . GLY A 1 100 ? -11.033 -3.433 11.040 1.00 94.94 100 GLY A N 1
ATOM 807 C CA . GLY A 1 100 ? -12.402 -3.638 11.506 1.00 94.94 100 GLY A CA 1
ATOM 808 C C . GLY A 1 100 ? -13.285 -4.249 10.418 1.00 94.94 100 GLY A C 1
ATOM 809 O O . GLY A 1 100 ? -13.065 -4.045 9.222 1.00 94.94 100 GLY A O 1
ATOM 810 N N . ALA A 1 101 ? -14.285 -5.030 10.834 1.00 94.50 101 ALA A N 1
ATOM 811 C CA . ALA A 1 101 ? -15.153 -5.778 9.924 1.00 94.50 101 ALA A CA 1
ATOM 812 C C . ALA A 1 101 ? -15.972 -4.875 8.982 1.00 94.50 101 ALA A C 1
ATOM 814 O O . ALA A 1 101 ? -16.232 -5.260 7.846 1.00 94.50 101 ALA A O 1
ATOM 815 N N . ASP A 1 102 ? -16.321 -3.671 9.435 1.00 95.94 102 ASP A N 1
ATOM 816 C CA . ASP A 1 102 ? -17.079 -2.657 8.697 1.00 95.94 102 ASP A CA 1
ATOM 817 C C . ASP A 1 102 ? -16.335 -2.140 7.456 1.00 95.94 102 ASP A C 1
ATOM 819 O O . ASP A 1 102 ? -16.942 -1.913 6.412 1.00 95.94 102 ASP A O 1
ATOM 823 N N . LYS A 1 103 ? -15.010 -1.988 7.552 1.00 96.06 103 LYS A N 1
ATOM 824 C CA . LYS A 1 103 ? -14.166 -1.409 6.491 1.00 96.06 103 LYS A CA 1
ATOM 825 C C . LYS A 1 103 ? -13.337 -2.441 5.736 1.00 96.06 103 LYS A C 1
ATOM 827 O O . LYS A 1 103 ? -12.661 -2.100 4.766 1.00 96.06 103 LYS A O 1
ATOM 832 N N . TYR A 1 104 ? -13.382 -3.703 6.154 1.00 96.69 104 TYR A N 1
ATOM 833 C CA . TYR A 1 104 ? -12.510 -4.742 5.616 1.00 96.69 104 TYR A CA 1
ATOM 834 C C . TYR A 1 104 ? -12.740 -5.020 4.125 1.00 96.69 104 TYR A C 1
ATOM 836 O O . TYR A 1 104 ? -11.781 -5.195 3.380 1.00 96.69 104 TYR A O 1
ATOM 844 N N . ALA A 1 105 ? -13.992 -4.992 3.661 1.00 97.56 105 ALA A N 1
ATOM 845 C CA . ALA A 1 105 ? -14.297 -5.169 2.240 1.00 97.56 105 ALA A CA 1
ATOM 846 C C . ALA A 1 105 ? -13.662 -4.066 1.371 1.00 97.56 105 ALA A C 1
ATOM 848 O O . ALA A 1 105 ? -13.041 -4.360 0.352 1.00 97.56 105 ALA A O 1
ATOM 849 N N . GLN A 1 106 ? -13.745 -2.808 1.819 1.00 97.12 106 GLN A N 1
ATOM 850 C CA . GLN A 1 106 ? -13.125 -1.669 1.130 1.00 97.12 106 GLN A CA 1
ATOM 851 C C . GLN A 1 106 ? -11.595 -1.768 1.144 1.00 97.12 106 GLN A C 1
ATOM 853 O O . GLN A 1 106 ? -10.946 -1.495 0.138 1.00 97.12 106 GLN A O 1
ATOM 858 N N . TYR A 1 107 ? -11.014 -2.223 2.257 1.00 96.69 107 TYR A N 1
ATOM 859 C CA . TYR A 1 107 ? -9.583 -2.513 2.345 1.00 96.69 107 TYR A CA 1
ATOM 860 C C . TYR A 1 107 ? -9.133 -3.546 1.299 1.00 96.69 107 TYR A C 1
ATOM 862 O O . TYR A 1 107 ? -8.159 -3.303 0.585 1.00 96.69 107 TYR A O 1
ATOM 870 N N . LEU A 1 108 ? -9.852 -4.668 1.167 1.00 96.69 108 LEU A N 1
ATOM 871 C CA . LEU A 1 108 ? -9.528 -5.701 0.178 1.00 96.69 108 LEU A CA 1
ATOM 872 C C . LEU A 1 108 ? -9.611 -5.163 -1.252 1.00 96.69 108 LEU A C 1
ATOM 874 O O . LEU A 1 108 ? -8.731 -5.436 -2.066 1.00 96.69 108 LEU A O 1
ATOM 878 N N . GLU A 1 109 ? -10.631 -4.361 -1.557 1.00 96.88 109 GLU A N 1
ATOM 879 C CA . GLU A 1 109 ? -10.762 -3.724 -2.867 1.00 96.88 109 GLU A CA 1
ATOM 880 C C . GLU A 1 109 ? -9.573 -2.802 -3.169 1.00 96.88 109 GLU A C 1
ATOM 882 O O . GLU A 1 109 ? -8.998 -2.863 -4.258 1.00 96.88 109 GLU A O 1
ATOM 887 N N . MET A 1 110 ? -9.168 -1.980 -2.197 1.00 96.00 110 MET A N 1
ATOM 888 C CA . MET A 1 110 ? -8.025 -1.078 -2.330 1.00 96.00 110 MET A CA 1
ATOM 889 C C . MET A 1 110 ? -6.710 -1.828 -2.529 1.00 96.00 110 MET A C 1
ATOM 891 O O . MET A 1 110 ? -5.925 -1.437 -3.393 1.00 96.00 110 MET A O 1
ATOM 895 N N . ARG A 1 111 ? -6.482 -2.911 -1.776 1.00 94.88 111 ARG A N 1
ATOM 896 C CA . ARG A 1 111 ? -5.306 -3.779 -1.935 1.00 94.88 111 ARG A CA 1
ATOM 897 C C . ARG A 1 111 ? -5.280 -4.405 -3.327 1.00 94.88 111 ARG A C 1
ATOM 899 O O . ARG A 1 111 ? -4.307 -4.249 -4.054 1.00 94.88 111 ARG A O 1
ATOM 906 N N . ASN A 1 112 ? -6.389 -5.009 -3.748 1.00 94.50 112 ASN A N 1
ATOM 907 C CA . ASN A 1 112 ? -6.494 -5.635 -5.065 1.00 94.50 112 ASN A CA 1
ATOM 908 C C . ASN A 1 112 ? -6.317 -4.617 -6.200 1.00 94.50 112 ASN A C 1
ATOM 910 O O . ASN A 1 112 ? -5.726 -4.929 -7.231 1.00 94.50 112 ASN A O 1
ATOM 914 N N . ARG A 1 113 ? -6.811 -3.385 -6.029 1.00 95.50 113 ARG A N 1
ATOM 915 C CA . ARG A 1 113 ? -6.564 -2.293 -6.977 1.00 95.50 113 ARG A CA 1
ATOM 916 C C . ARG A 1 113 ? -5.080 -1.926 -7.033 1.00 95.50 113 ARG A C 1
ATOM 918 O O . ARG A 1 113 ? -4.558 -1.823 -8.137 1.00 95.50 113 ARG A O 1
ATOM 925 N N . ASN A 1 114 ? -4.414 -1.783 -5.886 1.00 94.31 114 ASN A N 1
ATOM 926 C CA . ASN A 1 114 ? -2.976 -1.511 -5.808 1.00 94.31 114 ASN A CA 1
ATOM 927 C C . ASN A 1 114 ? -2.161 -2.577 -6.556 1.00 94.31 114 ASN A C 1
ATOM 929 O O . ASN A 1 114 ? -1.309 -2.245 -7.375 1.00 94.31 114 ASN A O 1
ATOM 933 N N . ASP A 1 115 ? -2.473 -3.856 -6.342 1.00 91.94 115 ASP A N 1
ATOM 934 C CA . ASP A 1 115 ? -1.770 -4.959 -7.001 1.00 91.94 115 ASP A CA 1
ATOM 935 C C . ASP A 1 115 ? -2.020 -4.984 -8.516 1.00 91.94 115 ASP A C 1
ATOM 937 O O . ASP A 1 115 ? -1.077 -5.132 -9.294 1.00 91.94 115 ASP A O 1
ATOM 941 N N . ARG A 1 116 ? -3.259 -4.737 -8.966 1.00 94.12 116 ARG A N 1
ATOM 942 C CA . ARG A 1 116 ? -3.551 -4.583 -10.403 1.00 94.12 116 ARG A CA 1
ATOM 943 C C . ARG A 1 116 ? -2.794 -3.412 -11.026 1.00 94.12 116 ARG A C 1
ATOM 945 O O . ARG A 1 116 ? -2.266 -3.564 -12.123 1.00 94.12 116 ARG A O 1
ATOM 952 N N . GLU A 1 117 ? -2.730 -2.267 -10.348 1.00 93.12 117 GLU A N 1
ATOM 953 C CA . GLU A 1 117 ? -1.998 -1.092 -10.834 1.00 93.12 117 GLU A CA 1
ATOM 954 C C . GLU A 1 117 ? -0.494 -1.375 -10.943 1.00 93.12 117 GLU A C 1
ATOM 956 O O . GLU A 1 117 ? 0.112 -1.011 -11.951 1.00 93.12 117 GLU A O 1
ATOM 961 N N . LYS A 1 118 ? 0.102 -2.076 -9.965 1.00 90.00 118 LYS A N 1
ATOM 962 C CA . LYS A 1 118 ? 1.508 -2.515 -10.029 1.00 90.00 118 LYS A CA 1
ATOM 963 C C . LYS A 1 118 ? 1.749 -3.438 -11.225 1.00 90.00 118 LYS A C 1
ATOM 965 O O . LYS A 1 118 ? 2.659 -3.195 -12.016 1.00 90.00 118 LYS A O 1
ATOM 970 N N . MET A 1 119 ? 0.892 -4.442 -11.414 1.00 90.00 119 MET A N 1
ATOM 971 C CA . MET A 1 119 ? 0.994 -5.378 -12.540 1.00 90.00 119 MET A CA 1
ATOM 972 C C . MET A 1 119 ? 0.807 -4.690 -13.897 1.00 90.00 119 MET A C 1
ATOM 974 O O . MET A 1 119 ? 1.506 -5.008 -14.859 1.00 90.00 119 MET A O 1
ATOM 978 N N . GLN A 1 120 ? -0.107 -3.723 -13.986 1.00 89.00 120 GLN A N 1
ATOM 979 C CA . GLN A 1 120 ? -0.305 -2.938 -15.199 1.00 89.00 120 GLN A CA 1
ATOM 980 C C . GLN A 1 120 ? 0.904 -2.043 -15.485 1.00 89.00 120 GLN A C 1
ATOM 982 O O . GLN A 1 120 ? 1.398 -2.036 -16.610 1.00 89.00 120 GLN A O 1
ATOM 987 N N . ALA A 1 121 ? 1.415 -1.332 -14.479 1.00 87.19 121 ALA A N 1
ATOM 988 C CA . ALA A 1 121 ? 2.612 -0.510 -14.612 1.00 87.19 121 ALA A 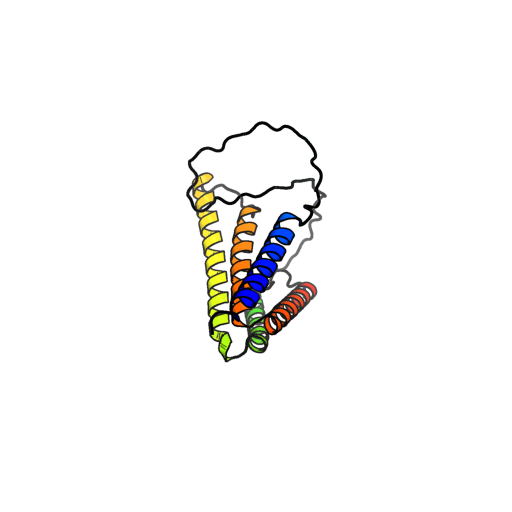CA 1
ATOM 989 C C . ALA A 1 121 ? 3.822 -1.332 -15.073 1.00 87.19 121 ALA A C 1
ATOM 991 O O . ALA A 1 121 ? 4.565 -0.889 -15.950 1.00 87.19 121 ALA A O 1
ATOM 992 N N . TYR A 1 122 ? 3.976 -2.539 -14.527 1.00 85.69 122 TYR A N 1
ATOM 993 C CA . TYR A 1 122 ? 4.984 -3.498 -14.959 1.00 85.69 122 TYR A CA 1
ATOM 994 C C . TYR A 1 122 ? 4.801 -3.880 -16.431 1.00 85.69 122 TYR A C 1
ATOM 996 O O . TYR A 1 122 ? 5.731 -3.757 -17.226 1.00 85.69 122 TYR A O 1
ATOM 1004 N N . LYS A 1 123 ? 3.586 -4.274 -16.830 1.00 86.88 123 LYS A N 1
ATOM 1005 C CA . LYS A 1 123 ? 3.286 -4.643 -18.217 1.00 86.88 123 LYS A CA 1
ATOM 1006 C C . LYS A 1 123 ? 3.573 -3.501 -19.195 1.00 86.88 123 LYS A C 1
ATOM 1008 O O . LYS A 1 123 ? 4.224 -3.725 -20.209 1.00 86.88 123 LYS A O 1
ATOM 1013 N N . GLU A 1 124 ? 3.124 -2.288 -18.887 1.00 86.81 124 GLU A N 1
ATOM 1014 C CA . GLU A 1 124 ? 3.356 -1.103 -19.723 1.00 86.81 124 GLU A CA 1
ATOM 1015 C C . GLU A 1 124 ? 4.847 -0.812 -19.900 1.00 86.81 124 GLU A C 1
ATOM 1017 O O . GLU A 1 124 ? 5.296 -0.491 -21.000 1.00 86.81 124 GLU A O 1
ATOM 1022 N N . TYR A 1 125 ? 5.626 -0.961 -18.828 1.00 83.38 125 TYR A N 1
ATOM 1023 C CA . TYR A 1 125 ? 7.071 -0.791 -18.880 1.00 83.38 125 TYR A CA 1
ATOM 1024 C C . TYR A 1 125 ? 7.741 -1.864 -19.753 1.00 83.38 125 TYR A C 1
ATOM 1026 O O . TYR A 1 125 ? 8.591 -1.547 -20.587 1.00 83.38 125 TYR A O 1
ATOM 1034 N N . HIS A 1 126 ? 7.308 -3.121 -19.637 1.00 81.44 126 HIS A N 1
ATOM 1035 C CA . HIS A 1 126 ? 7.789 -4.209 -20.489 1.00 81.44 126 HIS A CA 1
ATOM 1036 C C . HIS A 1 126 ? 7.451 -3.999 -21.966 1.00 81.44 126 HIS A C 1
ATOM 1038 O O . HIS A 1 126 ? 8.308 -4.203 -22.828 1.00 81.44 126 HIS A O 1
ATOM 1044 N N . ASP A 1 127 ? 6.227 -3.567 -22.261 1.00 85.56 127 ASP A N 1
ATOM 1045 C CA . ASP A 1 127 ? 5.793 -3.266 -23.623 1.00 85.56 127 ASP A CA 1
ATOM 1046 C C . ASP A 1 127 ? 6.614 -2.098 -24.207 1.00 85.56 127 ASP A C 1
ATOM 1048 O O . ASP A 1 127 ? 7.064 -2.175 -25.353 1.00 85.56 127 ASP A O 1
ATOM 1052 N N . TYR A 1 128 ? 6.913 -1.069 -23.402 1.00 83.25 128 TYR A N 1
ATOM 1053 C CA . TYR A 1 128 ? 7.795 0.040 -23.787 1.00 83.25 128 TYR A CA 1
ATOM 1054 C C . TYR A 1 128 ? 9.223 -0.422 -24.113 1.00 83.25 128 TYR A C 1
ATOM 1056 O O . TYR A 1 128 ? 9.770 -0.050 -25.155 1.00 83.25 128 TYR A O 1
ATOM 1064 N N . LEU A 1 129 ? 9.835 -1.243 -23.253 1.00 81.62 129 LEU A N 1
ATOM 1065 C CA . LEU A 1 129 ? 11.183 -1.761 -23.495 1.00 81.62 129 LEU A CA 1
ATOM 1066 C C . LEU A 1 129 ? 11.235 -2.633 -24.748 1.00 81.62 129 LEU A C 1
ATOM 1068 O O . LEU A 1 129 ? 12.151 -2.473 -25.555 1.00 81.62 129 LEU A O 1
ATOM 1072 N N . ARG A 1 130 ? 10.229 -3.491 -24.953 1.00 83.94 130 ARG A N 1
ATOM 1073 C CA . ARG A 1 130 ? 10.121 -4.313 -26.162 1.00 83.94 130 ARG A CA 1
ATOM 1074 C C . ARG A 1 130 ? 10.002 -3.455 -27.416 1.00 83.94 130 ARG A C 1
ATOM 1076 O O . ARG A 1 130 ? 10.688 -3.711 -28.401 1.00 83.94 130 ARG A O 1
ATOM 1083 N N . GLN A 1 131 ? 9.177 -2.411 -27.379 1.00 85.38 131 GLN A N 1
ATOM 1084 C CA . GLN A 1 131 ? 9.025 -1.497 -28.509 1.00 85.38 131 GLN A CA 1
ATOM 1085 C C . GLN A 1 131 ? 10.329 -0.753 -28.832 1.00 85.38 131 GLN A C 1
ATOM 1087 O O . GLN A 1 131 ? 10.634 -0.528 -30.002 1.00 85.38 131 GLN A O 1
ATOM 1092 N N . LYS A 1 132 ? 11.100 -0.365 -27.810 1.00 82.56 132 LYS A N 1
ATOM 1093 C CA . LYS A 1 132 ? 12.304 0.458 -27.975 1.00 82.56 132 LYS A CA 1
ATOM 1094 C C . LYS A 1 132 ? 13.570 -0.343 -28.289 1.00 82.56 132 LYS A C 1
ATOM 1096 O O . LYS A 1 132 ? 14.409 0.137 -29.045 1.00 82.56 132 LYS A O 1
ATOM 1101 N N . TYR A 1 133 ? 13.720 -1.532 -27.709 1.00 81.12 133 TYR A N 1
ATOM 1102 C CA . TYR A 1 133 ? 14.950 -2.333 -27.760 1.00 81.12 133 TYR A CA 1
ATOM 1103 C C . TYR A 1 133 ? 14.758 -3.719 -28.412 1.00 81.12 133 TYR A C 1
ATOM 1105 O O . TYR A 1 133 ? 15.719 -4.482 -28.523 1.00 81.12 133 TYR A O 1
ATOM 1113 N N . GLY A 1 134 ? 13.547 -4.048 -28.879 1.00 82.44 134 GLY A N 1
ATOM 1114 C CA . GLY A 1 134 ? 13.202 -5.347 -29.471 1.00 82.44 134 GLY A CA 1
ATOM 1115 C C . GLY A 1 134 ? 13.022 -6.442 -28.418 1.00 82.44 134 GLY A C 1
ATOM 1116 O O . GLY A 1 134 ? 12.834 -6.151 -27.249 1.00 82.44 134 GLY A O 1
ATOM 1117 N N . ASP A 1 135 ? 13.107 -7.717 -28.799 1.00 78.50 135 ASP A N 1
ATOM 1118 C CA . ASP A 1 135 ? 12.961 -8.840 -27.849 1.00 78.50 135 ASP A CA 1
ATOM 1119 C C . ASP A 1 135 ? 14.274 -9.246 -27.150 1.00 78.50 135 ASP A C 1
ATOM 1121 O O . ASP A 1 135 ? 14.294 -10.176 -26.349 1.00 78.50 135 ASP A O 1
ATOM 1125 N N . LYS A 1 136 ? 15.394 -8.570 -27.451 1.00 71.69 136 LYS A N 1
ATOM 1126 C CA . LYS A 1 136 ? 16.740 -8.944 -26.972 1.00 71.69 136 LYS A CA 1
ATOM 1127 C C . LYS A 1 136 ? 17.235 -8.130 -25.771 1.00 71.69 136 LYS A C 1
ATOM 1129 O O . LYS A 1 136 ? 18.427 -8.170 -25.470 1.00 71.69 136 LYS A O 1
ATOM 1134 N N . PHE A 1 137 ? 16.376 -7.370 -25.093 1.00 65.94 137 PHE A N 1
ATOM 1135 C CA . PHE A 1 137 ? 16.810 -6.622 -23.911 1.00 65.94 137 PHE A CA 1
ATOM 1136 C C . PHE A 1 137 ? 16.969 -7.554 -22.706 1.00 65.94 137 PHE A C 1
ATOM 1138 O O . PHE A 1 137 ? 16.089 -8.353 -22.391 1.00 65.94 137 PHE A O 1
ATOM 1145 N N . SER A 1 138 ? 18.107 -7.438 -22.021 1.00 60.72 138 SER A N 1
ATOM 1146 C CA . SER A 1 138 ? 18.290 -8.045 -20.704 1.00 60.72 138 SER A CA 1
ATOM 1147 C C . SER A 1 138 ? 17.607 -7.168 -19.670 1.00 60.72 138 SER A C 1
ATOM 1149 O O . SER A 1 138 ? 17.788 -5.949 -19.657 1.00 60.72 138 SER A O 1
ATOM 1151 N N . TYR A 1 139 ? 16.827 -7.800 -18.804 1.00 60.12 139 TYR A N 1
ATOM 1152 C CA . TYR A 1 139 ? 16.125 -7.118 -17.736 1.00 60.12 139 TYR A CA 1
ATOM 1153 C C . TYR A 1 139 ? 17.116 -6.564 -16.715 1.00 60.12 139 TYR A C 1
ATOM 1155 O O . TYR A 1 139 ? 17.972 -7.285 -16.205 1.00 60.12 139 TYR A O 1
ATOM 1163 N N . ASN A 1 140 ? 16.968 -5.286 -16.403 1.00 58.06 140 ASN A N 1
ATOM 1164 C CA . ASN A 1 140 ? 17.433 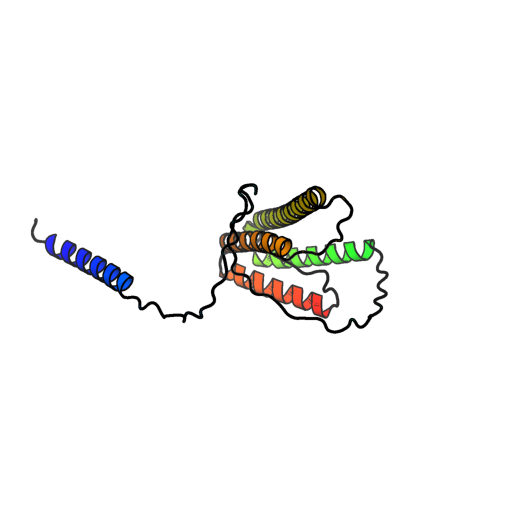-4.727 -15.151 1.00 58.06 140 ASN A CA 1
ATOM 1165 C C . ASN A 1 140 ? 16.250 -3.915 -14.629 1.00 58.06 140 ASN A C 1
ATOM 1167 O O . ASN A 1 140 ? 15.732 -3.092 -15.386 1.00 58.06 140 ASN A O 1
ATOM 1171 N N . ILE A 1 141 ? 15.772 -4.194 -13.412 1.00 56.62 141 ILE A N 1
ATOM 1172 C CA . ILE A 1 141 ? 14.756 -3.357 -12.755 1.00 56.62 141 ILE A CA 1
ATOM 1173 C C . ILE A 1 141 ? 15.376 -1.972 -12.675 1.00 56.62 141 ILE A C 1
ATOM 1175 O O . ILE A 1 141 ? 16.233 -1.729 -11.831 1.00 56.62 141 ILE A O 1
ATOM 1179 N N . THR A 1 142 ? 15.039 -1.095 -13.617 1.00 60.19 142 THR A N 1
ATOM 1180 C CA . THR A 1 142 ? 15.558 0.264 -13.580 1.00 60.19 142 THR A CA 1
ATOM 1181 C C . THR A 1 142 ? 14.898 0.991 -12.422 1.00 60.19 142 THR A C 1
ATOM 1183 O O . THR A 1 142 ? 13.779 0.666 -12.004 1.00 60.19 142 THR A O 1
ATOM 1186 N N . ASP A 1 143 ? 15.570 2.028 -11.940 1.00 59.75 143 ASP A N 1
ATOM 1187 C CA . ASP A 1 143 ? 15.047 2.909 -10.900 1.00 59.75 143 ASP A CA 1
ATOM 1188 C C . ASP A 1 143 ? 13.641 3.443 -11.245 1.00 59.75 143 ASP A C 1
ATOM 1190 O O . ASP A 1 143 ? 12.810 3.606 -10.352 1.00 59.75 143 ASP A O 1
ATOM 1194 N N . ASP A 1 144 ? 13.325 3.608 -12.535 1.00 58.38 144 ASP A N 1
ATOM 1195 C CA . ASP A 1 144 ? 12.023 4.075 -13.032 1.00 58.38 144 ASP A CA 1
ATOM 1196 C C . ASP A 1 144 ? 10.844 3.155 -12.675 1.00 58.38 144 ASP A C 1
ATOM 1198 O O . ASP A 1 144 ? 9.774 3.652 -12.302 1.00 58.38 144 ASP A O 1
ATOM 1202 N N . GLN A 1 145 ? 11.016 1.824 -12.736 1.00 63.47 145 GLN A N 1
ATOM 1203 C CA . GLN A 1 145 ? 9.972 0.885 -12.300 1.00 63.47 145 GLN A CA 1
ATOM 1204 C C . GLN A 1 145 ? 9.714 1.067 -10.798 1.00 63.47 145 GLN A C 1
ATOM 1206 O O . GLN A 1 145 ? 8.560 1.154 -10.370 1.00 63.47 145 GLN A O 1
ATOM 1211 N N . SER A 1 146 ? 10.791 1.240 -10.021 1.00 73.50 146 SER A N 1
ATOM 1212 C CA . SER A 1 146 ? 10.696 1.491 -8.581 1.00 73.50 146 SER A CA 1
ATOM 1213 C C . SER A 1 146 ? 9.946 2.793 -8.274 1.00 73.50 146 SER A C 1
ATOM 1215 O O . SER A 1 146 ? 9.204 2.858 -7.298 1.00 73.50 146 SER A O 1
ATOM 1217 N N . ILE A 1 147 ? 10.096 3.838 -9.098 1.00 79.50 147 ILE A N 1
ATOM 1218 C CA . ILE A 1 147 ? 9.445 5.136 -8.873 1.00 79.50 147 ILE A CA 1
ATOM 1219 C C . ILE A 1 147 ? 7.933 5.033 -9.084 1.00 79.50 147 ILE A C 1
ATOM 1221 O O . ILE A 1 147 ? 7.163 5.508 -8.245 1.00 79.50 147 ILE A O 1
ATOM 1225 N N . ARG A 1 148 ? 7.483 4.408 -10.179 1.00 83.50 148 ARG A N 1
ATOM 1226 C CA . ARG A 1 148 ? 6.043 4.275 -10.455 1.00 83.50 148 ARG A CA 1
ATOM 1227 C C . ARG A 1 148 ? 5.359 3.385 -9.418 1.00 83.50 148 ARG A C 1
ATOM 1229 O O . ARG A 1 148 ? 4.275 3.725 -8.945 1.00 83.50 148 ARG A O 1
ATOM 1236 N N . GLU A 1 149 ? 6.009 2.298 -9.020 1.00 87.75 149 GLU A N 1
ATOM 1237 C CA . GLU A 1 149 ? 5.525 1.436 -7.944 1.00 87.75 149 GLU A CA 1
ATOM 1238 C C . GLU A 1 149 ? 5.423 2.184 -6.609 1.00 87.75 149 GLU A C 1
ATOM 1240 O O . GLU A 1 149 ? 4.370 2.155 -5.970 1.00 87.75 149 GLU A O 1
ATOM 1245 N N . LYS A 1 150 ? 6.449 2.963 -6.234 1.00 88.19 150 LYS A N 1
ATOM 1246 C CA . LYS A 1 150 ? 6.407 3.835 -5.047 1.00 88.19 150 LYS A CA 1
ATOM 1247 C C . LYS A 1 150 ? 5.216 4.792 -5.080 1.00 88.19 150 LYS A C 1
ATOM 1249 O O . LYS A 1 150 ? 4.564 4.976 -4.057 1.00 88.19 150 LYS A O 1
ATOM 1254 N N . GLN A 1 151 ? 4.899 5.387 -6.230 1.00 89.69 151 GLN A N 1
ATOM 1255 C CA . GLN A 1 151 ? 3.746 6.286 -6.361 1.00 89.69 151 GLN A CA 1
ATOM 1256 C C . GLN A 1 151 ? 2.405 5.559 -6.189 1.00 89.69 151 GLN A C 1
ATOM 1258 O O . GLN A 1 151 ? 1.501 6.099 -5.551 1.00 89.69 151 GLN A O 1
ATOM 1263 N N . ILE A 1 152 ? 2.265 4.356 -6.755 1.00 91.88 152 ILE A N 1
ATOM 1264 C CA . ILE A 1 152 ? 1.071 3.508 -6.601 1.00 91.88 152 ILE A CA 1
ATOM 1265 C C . ILE A 1 152 ? 0.857 3.186 -5.114 1.00 91.88 152 ILE A C 1
ATOM 1267 O O . ILE A 1 152 ? -0.187 3.516 -4.546 1.00 91.88 152 ILE A O 1
ATOM 1271 N N . ASN A 1 153 ? 1.909 2.701 -4.462 1.00 92.25 153 ASN A N 1
ATOM 1272 C CA . ASN A 1 153 ? 1.944 2.373 -3.040 1.00 92.25 153 ASN A CA 1
ATOM 1273 C C . ASN A 1 153 ? 1.633 3.590 -2.142 1.00 92.25 153 ASN A C 1
ATOM 1275 O O . ASN A 1 153 ? 0.774 3.533 -1.261 1.00 92.25 153 ASN A O 1
ATOM 1279 N N . GLN A 1 154 ? 2.216 4.760 -2.425 1.00 93.06 154 GLN A N 1
ATOM 1280 C CA . GLN A 1 154 ? 1.911 6.000 -1.697 1.00 93.06 154 GLN A CA 1
ATOM 1281 C C . GLN A 1 154 ? 0.433 6.405 -1.793 1.00 93.06 154 GLN A C 1
ATOM 1283 O O . GLN A 1 154 ? -0.144 6.860 -0.799 1.00 93.06 154 GLN A O 1
ATOM 1288 N N . ARG A 1 155 ? -0.200 6.252 -2.966 1.00 93.94 155 ARG A N 1
ATOM 1289 C CA . ARG A 1 155 ? -1.642 6.514 -3.114 1.00 93.94 155 ARG A CA 1
ATOM 1290 C C . ARG A 1 155 ? -2.460 5.546 -2.271 1.00 93.94 155 ARG A C 1
ATOM 1292 O O . ARG A 1 155 ? -3.348 5.994 -1.547 1.00 93.94 155 ARG A O 1
ATOM 1299 N N . TYR A 1 156 ? -2.124 4.258 -2.317 1.00 95.19 156 TYR A N 1
ATOM 1300 C CA . TYR A 1 156 ? -2.768 3.241 -1.494 1.00 95.19 156 TYR A CA 1
ATOM 1301 C C . TYR A 1 156 ? -2.677 3.574 0.001 1.00 95.19 156 TYR A C 1
ATOM 1303 O O . TYR A 1 156 ? -3.704 3.609 0.678 1.00 95.19 156 TYR A O 1
ATOM 1311 N N . LEU A 1 157 ? -1.488 3.912 0.511 1.00 94.38 157 LEU A N 1
ATOM 1312 C CA . LEU A 1 157 ? -1.296 4.270 1.921 1.00 94.38 157 LEU A CA 1
ATOM 1313 C C . LEU A 1 157 ? -2.074 5.531 2.313 1.00 94.38 157 LEU A C 1
ATOM 1315 O O . LEU A 1 157 ? -2.673 5.582 3.389 1.00 94.38 157 LEU A O 1
ATOM 1319 N N . LYS A 1 158 ? -2.116 6.538 1.434 1.00 96.31 158 LYS A N 1
ATOM 1320 C CA . LYS A 1 158 ? -2.900 7.759 1.655 1.00 96.31 158 LYS A CA 1
ATOM 1321 C C . LYS A 1 158 ? -4.392 7.459 1.750 1.00 96.31 158 LYS A C 1
ATOM 1323 O O . LYS A 1 158 ? -5.073 8.017 2.609 1.00 96.31 158 LYS A O 1
ATOM 1328 N N . ASP A 1 159 ? -4.911 6.610 0.873 1.00 96.00 159 ASP A N 1
ATOM 1329 C CA . ASP A 1 159 ? -6.319 6.226 0.908 1.00 96.00 159 ASP A CA 1
ATOM 1330 C C . ASP A 1 159 ? -6.621 5.331 2.113 1.00 96.00 159 ASP A C 1
ATOM 1332 O O . ASP A 1 159 ? -7.672 5.481 2.736 1.00 96.00 159 ASP A O 1
ATOM 1336 N N . LEU A 1 160 ? -5.681 4.468 2.508 1.00 96.06 160 LEU A N 1
ATOM 1337 C CA . LEU A 1 160 ? -5.833 3.610 3.678 1.00 96.06 160 LEU A CA 1
ATOM 1338 C C . LEU A 1 160 ? -5.922 4.452 4.950 1.00 96.06 160 LEU A C 1
ATOM 1340 O O . LEU A 1 160 ? -6.823 4.246 5.759 1.00 96.06 160 LEU A O 1
ATOM 1344 N N . LEU A 1 161 ? -5.048 5.452 5.084 1.00 96.81 161 LEU A N 1
ATOM 1345 C CA . LEU A 1 161 ? -5.084 6.420 6.177 1.00 96.81 161 LEU A CA 1
ATOM 1346 C C . LEU A 1 161 ? -6.443 7.131 6.264 1.00 96.81 161 LEU A C 1
ATOM 1348 O O . LEU A 1 161 ? -6.987 7.263 7.359 1.00 96.81 161 LEU A O 1
ATOM 1352 N N . LYS A 1 162 ? -7.020 7.554 5.132 1.00 97.31 162 LYS A N 1
ATOM 1353 C CA . LYS A 1 162 ? -8.363 8.162 5.113 1.00 97.31 162 LYS A CA 1
ATOM 1354 C C . LYS A 1 162 ? -9.448 7.174 5.544 1.00 97.31 162 LYS A C 1
ATOM 1356 O O . LYS A 1 162 ? -10.370 7.566 6.251 1.00 97.31 162 LYS A O 1
ATOM 1361 N N . LEU A 1 163 ? -9.345 5.914 5.119 1.00 95.75 163 LEU A N 1
ATOM 1362 C CA . LEU A 1 163 ? -10.338 4.882 5.410 1.00 95.75 163 LEU A CA 1
ATOM 1363 C C . LEU A 1 163 ? -10.403 4.569 6.912 1.00 95.75 163 LEU A C 1
ATOM 1365 O O . LEU A 1 163 ? -11.487 4.550 7.502 1.00 95.75 163 LEU A O 1
ATOM 1369 N N . ILE A 1 164 ? -9.255 4.315 7.544 1.00 95.12 164 ILE A N 1
ATOM 1370 C CA . ILE A 1 164 ? -9.204 3.798 8.923 1.00 95.12 164 ILE A CA 1
ATOM 1371 C C . ILE A 1 164 ? -8.847 4.844 9.978 1.00 95.12 164 ILE A C 1
ATOM 1373 O O . ILE A 1 164 ? -9.081 4.599 11.160 1.00 95.12 164 ILE A O 1
ATOM 1377 N N . GLY A 1 165 ? -8.345 6.008 9.568 1.00 96.62 165 GLY A N 1
ATOM 1378 C CA . GLY A 1 165 ? -7.898 7.071 10.462 1.00 96.62 165 GLY A CA 1
ATOM 1379 C C . GLY A 1 165 ? -6.469 6.870 10.989 1.00 96.62 165 GLY A C 1
ATOM 1380 O O . GLY A 1 165 ? -5.893 5.788 10.852 1.00 96.62 165 GLY A O 1
ATOM 1381 N N . PRO A 1 166 ? -5.878 7.910 11.605 1.00 96.06 166 PRO A N 1
ATOM 1382 C CA . PRO A 1 166 ? -4.459 7.944 11.972 1.00 96.06 166 PRO A CA 1
ATOM 1383 C C . PRO A 1 166 ? -4.055 6.880 13.000 1.00 96.06 166 PRO A C 1
ATOM 1385 O O . PRO A 1 166 ? -3.007 6.256 12.841 1.00 96.06 166 PRO A O 1
ATOM 1388 N N . ASP A 1 167 ? -4.885 6.614 14.010 1.00 96.25 167 ASP A N 1
ATOM 1389 C CA . ASP A 1 167 ? -4.536 5.674 15.086 1.00 96.25 167 ASP A CA 1
ATOM 1390 C C . ASP A 1 167 ? -4.478 4.227 14.586 1.00 96.25 167 ASP A C 1
ATOM 1392 O O . ASP A 1 167 ? -3.489 3.515 14.792 1.00 96.25 167 ASP A O 1
ATOM 1396 N N . LYS A 1 168 ? -5.520 3.797 13.860 1.00 95.88 168 LYS A N 1
ATOM 1397 C CA . LYS A 1 168 ? -5.554 2.475 13.220 1.00 95.88 168 LYS A CA 1
ATOM 1398 C C . LYS A 1 168 ? -4.471 2.352 12.153 1.00 95.88 168 LYS A C 1
ATOM 1400 O O . LYS A 1 168 ? -3.866 1.291 12.042 1.00 95.88 168 LYS A O 1
ATOM 1405 N N . PHE A 1 169 ? -4.189 3.422 11.411 1.00 96.56 169 PHE A N 1
ATOM 1406 C CA . PHE A 1 169 ? -3.124 3.434 10.412 1.00 96.56 169 PHE A CA 1
ATOM 1407 C C . PHE A 1 169 ? -1.741 3.245 11.038 1.00 96.56 169 PHE A C 1
ATOM 1409 O O . PHE A 1 169 ? -0.983 2.397 10.579 1.00 96.56 169 PHE A O 1
ATOM 1416 N N . LYS A 1 170 ? -1.442 3.934 12.143 1.00 96.12 170 LYS A N 1
ATOM 1417 C CA . LYS A 1 170 ? -0.196 3.732 12.896 1.00 96.12 170 LYS A CA 1
ATOM 1418 C C . LYS A 1 170 ? -0.056 2.291 13.399 1.00 96.12 170 LYS A C 1
ATOM 1420 O O . LYS A 1 170 ? 1.0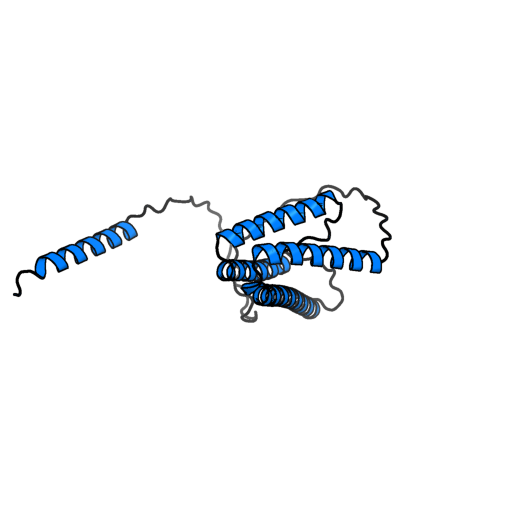28 1.715 13.335 1.00 96.12 170 LYS A O 1
ATOM 1425 N N . LYS A 1 171 ? -1.149 1.688 13.884 1.00 95.81 171 LYS A N 1
ATOM 1426 C CA . LYS A 1 171 ? -1.155 0.272 14.290 1.00 95.81 171 LYS A CA 1
ATOM 1427 C C . LYS A 1 171 ? -0.927 -0.653 13.092 1.00 95.81 171 LYS A C 1
ATOM 1429 O O . LYS A 1 171 ? -0.144 -1.589 13.197 1.00 95.81 171 LYS A O 1
ATOM 1434 N N . TYR A 1 172 ? -1.574 -0.376 11.962 1.00 94.75 172 TYR A N 1
ATOM 1435 C CA . TYR A 1 172 ? -1.406 -1.128 10.720 1.00 94.75 172 TYR A CA 1
ATOM 1436 C C . TYR A 1 172 ? 0.051 -1.130 10.253 1.00 94.75 172 TYR A C 1
ATOM 1438 O O . TYR A 1 172 ? 0.592 -2.200 9.989 1.00 94.75 172 TYR A O 1
ATOM 1446 N N . THR A 1 173 ? 0.709 0.033 10.205 1.00 93.88 173 THR A N 1
ATOM 1447 C CA . THR A 1 173 ? 2.114 0.122 9.781 1.00 93.88 173 THR A CA 1
ATOM 1448 C C . THR A 1 173 ? 3.038 -0.611 10.747 1.00 93.88 173 THR A C 1
ATOM 1450 O O . THR A 1 173 ? 3.862 -1.397 10.302 1.00 93.88 173 THR A O 1
ATOM 1453 N N . ALA A 1 174 ? 2.842 -0.455 12.060 1.00 94.06 174 ALA A N 1
ATOM 1454 C CA . ALA A 1 174 ? 3.648 -1.161 13.055 1.00 94.06 174 ALA A CA 1
ATOM 1455 C C . ALA A 1 174 ? 3.506 -2.692 12.953 1.00 94.06 174 ALA A C 1
ATOM 1457 O O . ALA A 1 174 ? 4.500 -3.412 13.007 1.00 94.06 174 ALA A O 1
ATOM 1458 N N . VAL A 1 175 ? 2.279 -3.198 12.768 1.00 94.00 175 VAL A N 1
ATOM 1459 C CA . VAL A 1 175 ? 2.036 -4.640 12.602 1.00 94.00 175 VAL A CA 1
ATOM 1460 C C . VAL A 1 175 ? 2.593 -5.149 11.273 1.00 94.00 175 VAL A C 1
ATOM 1462 O O . VAL A 1 175 ? 3.122 -6.257 11.241 1.00 94.00 175 VAL A O 1
ATOM 1465 N N . LYS A 1 176 ? 2.532 -4.352 10.197 1.00 92.75 176 LYS A N 1
ATOM 1466 C CA . LYS A 1 176 ? 3.182 -4.666 8.914 1.00 92.75 176 LYS A CA 1
ATOM 1467 C C . LYS A 1 176 ? 4.693 -4.812 9.081 1.00 92.75 176 LYS A C 1
ATOM 1469 O O . LYS A 1 176 ? 5.261 -5.810 8.649 1.00 92.75 176 LYS A O 1
ATOM 1474 N N . ASP A 1 177 ? 5.330 -3.841 9.727 1.00 92.19 177 ASP A N 1
ATOM 1475 C CA . ASP A 1 177 ? 6.781 -3.824 9.906 1.00 92.19 177 ASP A CA 1
ATOM 1476 C C . ASP A 1 177 ? 7.246 -4.998 10.774 1.00 92.19 177 ASP A C 1
ATOM 1478 O O . ASP A 1 177 ? 8.212 -5.676 10.426 1.00 92.19 177 ASP A O 1
ATOM 1482 N N . GLN A 1 178 ? 6.512 -5.297 11.852 1.00 91.38 178 GLN A N 1
ATOM 1483 C CA . GLN A 1 178 ? 6.773 -6.471 12.681 1.00 91.38 178 GLN A CA 1
ATOM 1484 C C . GLN A 1 178 ? 6.602 -7.774 11.888 1.00 91.38 178 GLN A C 1
ATOM 1486 O O . GLN A 1 178 ? 7.457 -8.651 11.967 1.00 91.38 178 GLN A O 1
ATOM 1491 N N . PHE A 1 179 ? 5.525 -7.900 11.109 1.00 90.50 179 PHE A N 1
ATOM 1492 C CA . PHE A 1 179 ? 5.280 -9.083 10.285 1.00 90.50 179 PHE A CA 1
ATOM 1493 C C . PHE A 1 179 ? 6.407 -9.300 9.266 1.00 90.50 179 PHE A C 1
ATOM 1495 O O . PHE A 1 179 ? 6.926 -10.406 9.143 1.00 90.50 179 PHE A O 1
ATOM 1502 N N . ASN A 1 180 ? 6.848 -8.239 8.588 1.00 87.94 180 ASN A N 1
ATOM 1503 C CA . ASN A 1 180 ? 7.958 -8.309 7.638 1.00 87.94 180 ASN A CA 1
ATOM 1504 C C . ASN A 1 180 ? 9.282 -8.680 8.325 1.00 87.94 180 ASN A C 1
ATOM 1506 O O . ASN A 1 180 ? 10.055 -9.468 7.786 1.00 87.94 180 ASN A O 1
ATOM 1510 N N . GLU A 1 181 ? 9.543 -8.159 9.523 1.00 88.12 181 GLU A N 1
ATOM 1511 C CA . GLU A 1 181 ? 10.725 -8.520 10.311 1.00 88.12 181 GLU A CA 1
ATOM 1512 C C . GLU A 1 181 ? 10.701 -9.996 10.752 1.00 88.12 181 GLU A C 1
ATOM 1514 O O . GLU A 1 181 ? 11.722 -10.682 10.683 1.00 88.12 181 GLU A O 1
ATOM 1519 N N . GLU A 1 182 ? 9.535 -10.521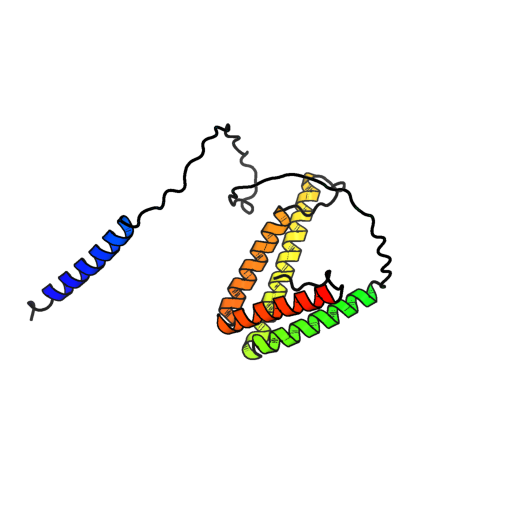 11.139 1.00 86.94 182 GLU A N 1
ATOM 1520 C CA . GLU A 1 182 ? 9.341 -11.950 11.427 1.00 86.94 182 GLU A CA 1
ATOM 1521 C C . GLU A 1 182 ? 9.639 -12.819 10.190 1.00 86.94 182 GLU A C 1
ATOM 1523 O O . GLU A 1 182 ? 10.273 -13.875 10.312 1.00 86.94 182 GLU A O 1
ATOM 1528 N N . MET A 1 183 ? 9.257 -12.361 8.992 1.00 83.06 183 MET A N 1
ATOM 1529 C CA . MET A 1 183 ? 9.561 -13.063 7.738 1.00 83.06 183 MET A CA 1
ATOM 1530 C C . MET A 1 183 ? 11.054 -13.059 7.408 1.00 83.06 183 MET A C 1
ATOM 1532 O O . MET A 1 183 ? 11.593 -14.108 7.045 1.00 83.06 183 MET A O 1
ATOM 1536 N N . ARG A 1 184 ? 11.747 -11.928 7.609 1.00 83.38 184 ARG A N 1
ATOM 1537 C CA . ARG A 1 184 ? 13.207 -11.842 7.422 1.00 83.38 184 ARG A CA 1
ATOM 1538 C C . ARG A 1 184 ? 13.947 -12.819 8.328 1.00 83.38 184 ARG A C 1
ATOM 1540 O O . ARG A 1 184 ? 14.763 -13.604 7.859 1.00 83.38 184 ARG A O 1
ATOM 1547 N N . ARG A 1 185 ? 13.597 -12.846 9.618 1.00 85.62 185 ARG A N 1
ATOM 1548 C CA . ARG A 1 185 ? 14.211 -13.761 10.601 1.00 85.62 185 ARG A CA 1
ATOM 1549 C C . ARG A 1 185 ? 13.963 -15.234 10.291 1.00 85.62 185 ARG A C 1
ATOM 1551 O O . ARG A 1 185 ? 14.760 -16.080 10.679 1.00 85.62 185 ARG A O 1
ATOM 1558 N N . SER A 1 186 ? 12.875 -15.534 9.588 1.00 79.69 186 SER A N 1
ATOM 1559 C CA . SER A 1 186 ? 12.505 -16.894 9.193 1.00 79.69 186 SER A CA 1
ATOM 1560 C C . SER A 1 186 ? 13.138 -17.339 7.865 1.00 79.69 186 SER A C 1
ATOM 1562 O O . SER A 1 186 ? 12.727 -18.366 7.329 1.00 79.69 186 SER A O 1
ATOM 1564 N N . ASN A 1 187 ? 14.103 -16.584 7.314 1.00 73.31 187 ASN A N 1
ATOM 1565 C CA . ASN A 1 187 ? 14.687 -16.787 5.978 1.00 73.31 187 ASN A CA 1
ATOM 1566 C C . ASN A 1 187 ? 13.645 -16.789 4.840 1.00 73.31 187 ASN A C 1
ATOM 1568 O O . ASN A 1 187 ? 13.873 -17.376 3.785 1.00 73.31 187 ASN A O 1
ATOM 1572 N N . LYS A 1 188 ? 12.504 -16.114 5.031 1.00 69.38 188 LYS A N 1
ATOM 1573 C CA . LYS A 1 188 ? 11.455 -15.930 4.014 1.00 69.38 188 LYS A CA 1
ATOM 1574 C C . LYS A 1 188 ? 11.469 -14.502 3.473 1.00 69.38 188 LYS A C 1
ATOM 1576 O O . LYS A 1 188 ? 10.428 -13.879 3.300 1.00 69.38 188 LYS A O 1
ATOM 1581 N N . GLU A 1 189 ? 12.665 -13.969 3.225 1.00 61.12 189 GLU A N 1
ATOM 1582 C CA . GLU A 1 189 ? 12.869 -12.580 2.786 1.00 61.12 189 GLU A CA 1
ATOM 1583 C C . GLU A 1 189 ? 12.184 -12.247 1.457 1.00 61.12 189 GLU A C 1
ATOM 1585 O O . GLU A 1 189 ? 11.872 -11.083 1.217 1.00 61.12 189 GLU A O 1
ATOM 1590 N N . SER A 1 190 ? 11.927 -13.256 0.620 1.00 61.28 190 SER A N 1
ATOM 1591 C CA . SER A 1 190 ? 11.205 -13.122 -0.647 1.00 61.28 190 SER A CA 1
ATOM 1592 C C . SER A 1 190 ? 9.711 -12.832 -0.480 1.00 61.28 190 SER A C 1
ATOM 1594 O O . SER A 1 190 ? 9.053 -12.491 -1.460 1.00 61.28 190 SER A O 1
ATOM 1596 N N . ILE A 1 191 ? 9.163 -12.960 0.734 1.00 64.75 191 ILE A N 1
ATOM 1597 C CA . ILE A 1 191 ? 7.741 -12.762 1.022 1.00 64.75 191 ILE A CA 1
ATOM 1598 C C . ILE A 1 191 ? 7.612 -11.591 1.995 1.00 64.75 191 ILE A C 1
ATOM 1600 O O . ILE A 1 191 ? 7.563 -11.760 3.213 1.00 64.75 191 ILE A O 1
ATOM 1604 N N . GLN A 1 192 ? 7.591 -10.381 1.438 1.00 72.44 192 GLN A N 1
ATOM 1605 C CA . GLN A 1 192 ? 7.373 -9.144 2.182 1.00 72.44 192 GLN A CA 1
ATOM 1606 C C . GLN A 1 192 ? 6.054 -8.503 1.782 1.00 72.44 192 GLN A C 1
ATOM 1608 O O . GLN A 1 192 ? 5.644 -8.506 0.621 1.00 72.44 192 GLN A O 1
ATOM 1613 N N . ILE A 1 193 ? 5.391 -7.913 2.769 1.00 75.56 193 ILE A N 1
ATOM 1614 C CA . ILE A 1 193 ? 4.212 -7.095 2.545 1.00 75.56 193 ILE A CA 1
ATOM 1615 C C . ILE A 1 193 ? 4.679 -5.707 2.088 1.00 75.56 193 ILE A C 1
ATOM 1617 O O . ILE A 1 193 ? 5.019 -4.843 2.907 1.00 75.56 193 ILE A O 1
ATOM 1621 N N . GLU A 1 194 ? 4.711 -5.512 0.769 1.00 69.81 194 GLU A N 1
ATOM 1622 C CA . GLU A 1 194 ? 5.140 -4.274 0.112 1.00 69.81 194 GLU A CA 1
ATOM 1623 C C . GLU A 1 194 ? 3.939 -3.464 -0.402 1.00 69.81 194 GLU A C 1
ATOM 1625 O O . GLU A 1 194 ? 3.371 -3.720 -1.470 1.00 69.81 194 GLU A O 1
ATOM 1630 N N . PHE A 1 195 ? 3.563 -2.468 0.405 1.00 65.31 195 PHE A N 1
ATOM 1631 C CA . PHE A 1 195 ? 2.632 -1.387 0.083 1.00 65.31 195 PHE A CA 1
ATOM 1632 C C . PHE A 1 195 ? 3.088 -0.093 0.749 1.00 65.31 195 PHE A C 1
ATOM 1634 O O . PHE A 1 195 ? 3.658 -0.179 1.874 1.00 65.31 195 PHE A O 1
#

Secondary structure (DSSP, 8-state):
--TTSHHHHHHHHHHHHHHHHHHH------PPP--------PPPS-S-GGG-------------------------HHHHHHHHHHHHHHHHHHHHHHH-TTTHHHHHHHHHHHHHHHHHHHHHHHHHHHHHHGGGPPP---HHHHHHHHHHHHHHHHHHHHHH-HHHHHHHHHHHHHHHHHHHHTT-TT-----

pLDDT: mean 73.1, std 22.29, range [26.61, 97.56]

Radius of gyration: 26.46 Å; chains: 1; bounding box: 61×81×47 Å

Sequence (195 aa):
MKKKVLPIIVVIFMSVGWFIYRALHVPTEKVVETDSDSKVITFDSKLPPSLKINTPASSPTPKAPEEKKNYRIRETKDEQFEAFDKLDSAWLYKAKEIIGADKYAQYLEMRNRNDREKMQAYKEYHDYLRQKYGDKFSYNITDDQSIREKQINQRYLKDLLKLIGPDKFKKYTAVKDQFNEEMRRSNKESIQIEF